Protein AF-A0A7W4IWQ3-F1 (afdb_monomer_lite)

Organism: NCBI:txid1286186

Radius of gyration: 22.47 Å; chains: 1; bounding box: 47×56×60 Å

Secondary structure (DSSP, 8-state):
-PPPPB-SGGG--SSS--GGGB-GGGEEEEEEEEETTEEEEEEEETTS-EEESS--B-HHHHHHHHHHHHHHH-PPEESS---SSSHHHHHHHHHHHS-GGGEEEETTEEEE-HHHHHHHHHHHHHHTT--HHHHHHHHHHHHHHHHHHHHHTTSS-HHHHHHHHHHHHHHHHHHHHHHTTT------TTT--HHHHHHHHHHHHHHTT--HHHHHHHHHHHHHHHHHHHHHTT--HHHHHHHHHHHHHHHHHHHHHHTT----

Sequence (264 aa):
MSKRTYRTGTAIPDVIADPATLAPDAVRCLWVRPIEGRYLPTVIFNDGTDCPLACAMDALQARQFCQRISAIHDWPVMDHRPKDIGPEVAAEKIWATMPPEYKAQIDGETLINMEGAGYMMADMCREYRLPLGIAIHRCTERIGTFIHDMVSQGAMSEQDGKENARLAAKGAFSRLDEIYAGEEHGPDLATVAPHRLGVMLADYHQSKHSSDDQFQHGLTATLTIAMTVWTGKGESEPVAKARADVTMDAAIRHWFRLTGRAVG

Foldseek 3Di:
DPLQADLAQVVDPDQADDLVRHDLQQWAAWEFPDDPQWTFTKTAGPLRHIHTNDDTHHPVVSQVVRVVSCVVRVGYYDHDRPCPDDLVVLLVVCVVVPDCVQWDQDPNDTDGALLRLLLSLQSSLVSLLEQQLLSLLRSLVVLVVVLVVCCVVVVDPPVRSVVSSVSSPNSNVVNSCVVQPPHDNFDNLLPDQLLRLLLSLLVSCVVVVHDPVSSVSSLVSSLVSSLVNCVVVVDDNVVSVVSSVSNNVSNVVNNCVSVVHDDD

Structure (mmCIF, N/CA/C/O backbone):
data_AF-A0A7W4IWQ3-F1
#
_entry.id   AF-A0A7W4IWQ3-F1
#
loop_
_atom_site.group_PDB
_atom_site.id
_atom_site.type_symbol
_atom_site.label_atom_id
_atom_site.label_alt_id
_atom_site.label_comp_id
_atom_site.label_asym_id
_atom_site.label_entity_id
_atom_site.label_seq_id
_atom_site.pdbx_PDB_ins_code
_atom_site.Cartn_x
_atom_site.Cartn_y
_atom_site.Cartn_z
_atom_site.occupancy
_atom_site.B_iso_or_equiv
_atom_site.auth_seq_id
_atom_site.auth_comp_id
_atom_site.auth_asym_id
_atom_site.auth_atom_id
_atom_site.pdbx_PDB_model_num
ATOM 1 N N . MET A 1 1 ? 18.533 24.785 -33.206 1.00 39.72 1 MET A N 1
ATOM 2 C CA . MET A 1 1 ? 18.845 23.735 -32.211 1.00 39.72 1 MET A CA 1
ATOM 3 C C . MET A 1 1 ? 17.613 23.569 -31.340 1.00 39.72 1 MET A C 1
ATOM 5 O O . MET A 1 1 ? 17.180 24.562 -30.772 1.00 39.72 1 MET A O 1
ATOM 9 N N . SER A 1 2 ? 16.988 22.388 -31.316 1.00 45.50 2 SER A N 1
ATOM 10 C CA . SER A 1 2 ? 15.827 22.140 -30.448 1.00 45.50 2 SER A CA 1
ATOM 11 C C . SER A 1 2 ? 16.258 22.343 -28.999 1.00 45.50 2 SER A C 1
ATOM 13 O O . SER A 1 2 ? 17.184 21.667 -28.551 1.00 45.50 2 SER A O 1
ATOM 15 N N . LYS A 1 3 ? 15.647 23.297 -28.287 1.00 58.88 3 LYS A N 1
ATOM 16 C CA . LYS A 1 3 ? 15.899 23.503 -26.856 1.00 58.88 3 LYS A CA 1
ATOM 17 C C . LYS A 1 3 ? 15.568 22.180 -26.160 1.00 58.88 3 LYS A C 1
ATOM 19 O O . LYS A 1 3 ? 14.449 21.691 -26.289 1.00 58.88 3 LYS A O 1
ATOM 24 N N . ARG A 1 4 ? 16.557 21.540 -25.534 1.00 63.19 4 ARG A N 1
ATOM 25 C CA . ARG A 1 4 ? 16.354 20.271 -24.827 1.00 63.19 4 ARG A CA 1
ATOM 26 C C . ARG A 1 4 ? 15.433 20.560 -23.642 1.00 63.19 4 ARG A C 1
ATOM 28 O O . ARG A 1 4 ? 15.779 21.400 -22.818 1.00 63.19 4 ARG A O 1
ATOM 35 N N . THR A 1 5 ? 14.263 19.930 -23.610 1.00 85.12 5 THR A N 1
ATOM 36 C CA . THR A 1 5 ? 13.291 20.086 -22.527 1.00 85.12 5 THR A CA 1
ATOM 37 C C . THR A 1 5 ? 13.381 18.903 -21.571 1.00 85.12 5 THR A C 1
ATOM 39 O O . THR A 1 5 ? 13.230 17.748 -21.974 1.00 85.12 5 THR A O 1
ATOM 42 N N . TYR A 1 6 ? 13.665 19.177 -20.302 1.00 89.88 6 TYR A N 1
ATOM 43 C CA . TYR A 1 6 ? 13.761 18.162 -19.258 1.00 89.88 6 TYR A CA 1
ATOM 44 C C . TYR A 1 6 ? 12.373 17.800 -18.737 1.00 89.88 6 TYR A C 1
ATOM 46 O O . TYR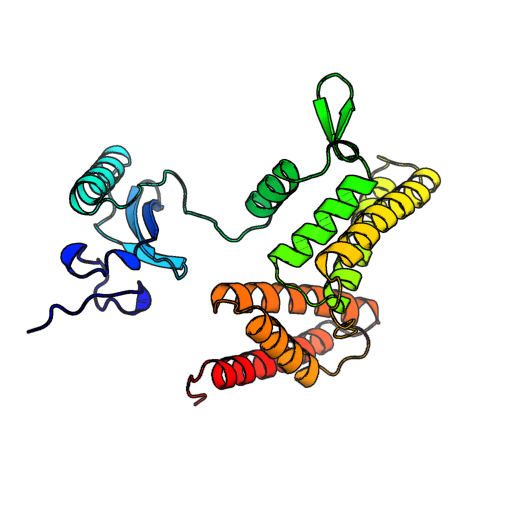 A 1 6 ? 11.532 18.671 -18.513 1.00 89.88 6 TYR A O 1
ATOM 54 N N . ARG A 1 7 ? 12.136 16.497 -18.568 1.00 89.50 7 ARG A N 1
ATOM 55 C CA . ARG A 1 7 ? 10.854 15.944 -18.103 1.00 89.50 7 ARG A CA 1
ATOM 56 C C . ARG A 1 7 ? 10.924 15.354 -16.691 1.00 89.50 7 ARG A C 1
ATOM 58 O O . ARG A 1 7 ? 9.885 15.035 -16.135 1.00 89.50 7 ARG A O 1
ATOM 65 N N . THR A 1 8 ? 12.127 15.207 -16.140 1.00 83.38 8 THR A N 1
ATOM 66 C CA . THR A 1 8 ? 12.393 14.654 -14.806 1.00 83.38 8 THR A CA 1
ATOM 67 C C . THR A 1 8 ? 13.497 15.479 -14.148 1.00 83.38 8 THR A C 1
ATOM 69 O O . THR A 1 8 ? 14.372 16.007 -14.842 1.00 83.38 8 THR A O 1
ATOM 72 N N . GLY A 1 9 ? 13.494 15.567 -12.820 1.00 80.44 9 GLY A N 1
ATOM 73 C CA . GLY A 1 9 ? 14.531 16.249 -12.045 1.00 80.44 9 GLY A CA 1
ATOM 74 C C . GLY A 1 9 ? 15.893 15.563 -12.155 1.00 80.44 9 GLY A C 1
ATOM 75 O O . GLY A 1 9 ? 16.919 16.229 -12.195 1.00 80.44 9 GLY A O 1
ATOM 76 N N . THR A 1 10 ? 15.914 14.236 -12.303 1.00 81.75 10 THR A N 1
ATOM 77 C CA . THR A 1 10 ? 17.147 13.435 -12.438 1.00 81.75 10 THR A CA 1
ATOM 78 C C . THR A 1 10 ? 17.868 13.621 -13.773 1.00 81.75 10 THR A C 1
ATOM 80 O O . THR A 1 10 ? 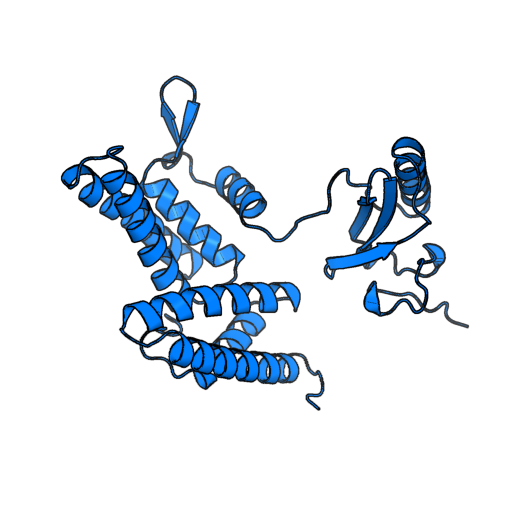19.051 13.305 -13.878 1.00 81.75 10 THR A O 1
ATOM 83 N N . ALA A 1 11 ? 17.175 14.120 -1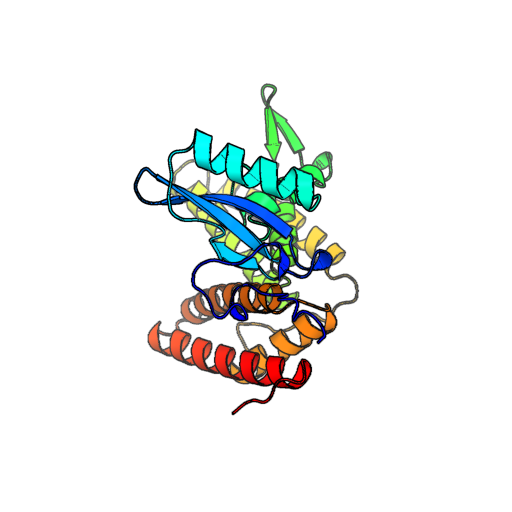4.801 1.00 84.62 11 ALA A N 1
ATOM 84 C CA . ALA A 1 11 ? 17.758 14.390 -16.113 1.00 84.62 11 ALA A CA 1
ATOM 85 C C . ALA A 1 11 ? 18.431 15.769 -16.204 1.00 84.62 11 ALA A C 1
ATOM 87 O O . ALA A 1 11 ? 19.069 16.066 -17.219 1.00 84.62 11 ALA A O 1
ATOM 88 N N . ILE A 1 12 ? 18.266 16.612 -15.181 1.00 85.06 12 ILE A N 1
ATOM 89 C CA . ILE A 1 12 ? 18.818 17.964 -15.136 1.00 85.06 12 ILE A CA 1
ATOM 90 C C . ILE A 1 12 ? 20.288 17.864 -14.711 1.00 85.06 12 ILE A C 1
ATOM 92 O O . ILE A 1 12 ? 20.577 17.308 -13.653 1.00 85.06 12 ILE A O 1
ATOM 96 N N . PRO A 1 13 ? 21.233 18.361 -15.526 1.00 76.50 13 PRO A N 1
ATOM 97 C CA . PRO A 1 13 ? 22.660 18.238 -15.230 1.00 76.50 13 PRO A CA 1
ATOM 98 C C . PRO A 1 13 ? 23.129 19.189 -14.119 1.00 76.50 13 PRO A C 1
ATOM 100 O O . PRO A 1 13 ? 24.137 18.919 -13.470 1.00 76.50 13 PRO A O 1
ATOM 103 N N . ASP A 1 14 ? 22.410 20.292 -13.911 1.00 77.69 14 ASP A N 1
ATOM 104 C CA . ASP A 1 14 ? 22.747 21.332 -12.945 1.00 77.69 14 ASP A CA 1
ATOM 105 C C . ASP A 1 14 ? 22.019 21.136 -11.608 1.00 77.69 14 ASP A C 1
ATOM 107 O O . ASP A 1 14 ? 20.925 20.581 -11.536 1.00 77.69 14 ASP A O 1
ATOM 111 N N . VAL A 1 15 ? 22.614 21.659 -10.533 1.00 78.44 15 VAL A N 1
ATOM 112 C CA . VAL A 1 15 ? 22.034 21.624 -9.174 1.00 78.44 15 VAL A CA 1
ATOM 113 C C . VAL A 1 15 ? 20.786 22.511 -9.056 1.00 78.44 15 VAL A C 1
ATOM 115 O O . VAL A 1 15 ? 19.945 22.288 -8.186 1.00 78.44 15 VAL A O 1
ATOM 118 N N . ILE A 1 16 ? 20.678 23.528 -9.915 1.00 87.56 16 ILE A N 1
ATOM 119 C CA . ILE A 1 16 ? 19.537 24.438 -10.000 1.00 87.56 16 ILE A CA 1
ATOM 120 C C . ILE A 1 16 ? 18.980 24.363 -11.418 1.00 87.56 16 ILE A C 1
ATOM 122 O O . ILE A 1 16 ? 19.698 24.612 -12.384 1.00 87.56 16 ILE A O 1
ATOM 126 N N . ALA A 1 17 ? 17.697 24.048 -11.534 1.00 88.62 17 ALA A N 1
ATOM 127 C CA . ALA A 1 17 ? 17.007 23.977 -12.808 1.00 88.62 17 ALA A CA 1
ATOM 128 C C . ALA A 1 17 ? 16.647 25.369 -13.347 1.00 88.62 17 ALA A C 1
ATOM 130 O O . ALA A 1 17 ? 16.153 26.226 -12.613 1.00 88.62 17 ALA A O 1
ATOM 131 N N . ASP A 1 18 ? 16.814 25.560 -14.659 1.00 90.75 18 ASP A N 1
ATOM 132 C CA . ASP A 1 18 ? 16.239 26.690 -15.394 1.00 90.75 18 ASP A CA 1
ATOM 133 C C . ASP A 1 18 ? 14.794 26.348 -15.814 1.00 90.75 18 ASP A C 1
ATOM 135 O O . ASP A 1 18 ? 14.613 25.452 -16.652 1.00 90.75 18 ASP A O 1
ATOM 139 N N . PRO A 1 19 ? 13.764 27.064 -15.311 1.00 90.44 19 PRO A N 1
ATOM 140 C CA . PRO A 1 19 ? 12.367 26.878 -15.711 1.00 90.44 19 PRO A CA 1
ATOM 141 C C . PRO A 1 19 ? 12.144 26.858 -17.229 1.00 90.44 19 PRO A C 1
ATOM 143 O O . PRO A 1 19 ? 11.319 26.093 -17.728 1.00 90.44 19 PRO A O 1
ATOM 146 N N . ALA A 1 20 ? 12.911 27.642 -17.996 1.00 90.69 20 ALA A N 1
ATOM 147 C CA . ALA A 1 20 ? 12.771 27.745 -19.449 1.00 90.69 20 ALA A CA 1
ATOM 148 C C . ALA A 1 20 ? 13.328 26.532 -20.220 1.00 90.69 20 ALA A C 1
ATOM 150 O O . ALA A 1 20 ? 13.278 26.515 -21.459 1.00 90.69 20 ALA A O 1
ATOM 151 N N . THR A 1 21 ? 13.898 25.559 -19.506 1.00 91.38 21 THR A N 1
ATOM 152 C CA . THR A 1 21 ? 14.386 24.277 -20.033 1.00 91.38 21 THR A CA 1
ATOM 153 C C . THR A 1 21 ? 13.520 23.099 -19.591 1.00 91.38 21 THR A C 1
ATOM 155 O O . THR A 1 21 ? 13.824 21.964 -19.944 1.00 91.38 21 THR A O 1
ATOM 158 N N . LEU A 1 22 ? 12.433 23.331 -18.852 1.00 92.88 22 LEU A N 1
ATOM 159 C CA . LEU A 1 22 ? 11.529 22.275 -18.395 1.00 92.88 22 LEU A CA 1
ATOM 160 C C . LEU A 1 22 ? 10.389 22.071 -19.395 1.00 92.88 22 LEU A C 1
ATOM 162 O O . LEU A 1 22 ? 9.882 23.026 -19.983 1.00 92.88 22 LEU A O 1
ATOM 166 N N . ALA A 1 23 ? 9.980 20.820 -19.598 1.00 91.12 23 ALA A N 1
ATOM 167 C CA . ALA A 1 23 ? 8.784 20.512 -20.371 1.00 91.12 23 ALA A CA 1
ATOM 168 C C . ALA A 1 23 ? 7.536 20.929 -19.563 1.00 91.12 23 ALA A C 1
ATOM 170 O O . ALA A 1 23 ? 7.346 20.402 -18.464 1.00 91.12 23 ALA A O 1
ATOM 171 N N . PRO A 1 24 ? 6.681 21.844 -20.065 1.00 86.81 24 PRO A N 1
ATOM 172 C CA . PRO A 1 24 ? 5.554 22.368 -19.289 1.00 86.81 24 PRO A CA 1
ATOM 173 C C . PRO A 1 24 ? 4.574 21.297 -18.806 1.00 86.81 24 PRO A C 1
ATOM 175 O O . PRO A 1 24 ? 4.061 21.401 -17.700 1.00 86.81 24 PRO A O 1
ATOM 178 N N . ASP A 1 25 ? 4.361 20.250 -19.605 1.00 85.62 25 ASP A N 1
ATOM 179 C CA . ASP A 1 25 ? 3.481 19.115 -19.306 1.00 85.62 25 ASP A CA 1
ATOM 180 C C . ASP A 1 25 ? 4.092 18.101 -18.324 1.00 85.62 25 ASP A C 1
ATOM 182 O O . ASP A 1 25 ? 3.409 17.187 -17.866 1.00 85.62 25 ASP A O 1
ATOM 186 N N . ALA A 1 26 ? 5.382 18.228 -18.013 1.00 86.12 26 ALA A N 1
ATOM 187 C CA . ALA A 1 26 ? 6.072 17.364 -17.062 1.00 86.12 26 ALA A CA 1
ATOM 188 C C . ALA A 1 26 ? 6.130 17.960 -15.650 1.00 86.12 26 ALA A C 1
ATOM 190 O O . ALA A 1 26 ? 6.430 17.236 -14.699 1.00 86.12 26 ALA A O 1
ATOM 191 N N . VAL A 1 27 ? 5.855 19.259 -15.505 1.00 90.56 27 VAL A N 1
ATOM 192 C CA . VAL A 1 27 ? 5.848 19.940 -14.211 1.00 90.56 27 VAL A CA 1
ATOM 193 C C . VAL A 1 27 ? 4.509 19.717 -13.526 1.00 90.56 27 VAL A C 1
ATOM 195 O O . VAL A 1 27 ? 3.452 20.023 -14.070 1.00 90.56 27 VAL A O 1
ATOM 198 N N . ARG A 1 28 ? 4.574 19.205 -12.300 1.00 86.31 28 ARG A N 1
ATOM 199 C CA . ARG A 1 28 ? 3.408 18.975 -11.454 1.00 86.31 28 ARG A CA 1
ATOM 200 C C . ARG A 1 28 ? 3.056 20.213 -10.650 1.00 86.31 28 ARG A C 1
ATOM 202 O O . ARG A 1 28 ? 1.903 20.629 -10.621 1.00 86.31 28 ARG A O 1
ATOM 209 N N . CYS A 1 29 ? 4.048 20.781 -9.967 1.00 91.44 29 CYS A N 1
ATOM 210 C CA . CYS A 1 29 ? 3.880 21.995 -9.181 1.00 91.44 29 CYS A CA 1
ATOM 211 C C . CYS A 1 29 ? 5.222 22.648 -8.827 1.00 91.44 29 CYS A C 1
ATOM 213 O O . CYS A 1 29 ? 6.304 22.081 -8.999 1.00 91.44 29 CYS A O 1
ATOM 215 N N . LEU A 1 30 ? 5.117 23.825 -8.223 1.00 94.56 30 LEU A N 1
ATOM 216 C CA . LEU A 1 30 ? 6.171 24.506 -7.490 1.00 94.56 30 LEU A CA 1
ATOM 217 C C . LEU A 1 30 ? 5.939 24.330 -5.990 1.00 94.56 30 LEU A C 1
ATOM 219 O O . LEU A 1 30 ? 4.807 24.417 -5.514 1.00 94.56 30 LEU A O 1
ATOM 223 N N . TRP A 1 31 ? 7.007 24.106 -5.236 1.00 92.00 31 TRP A N 1
ATOM 224 C CA . TRP A 1 31 ? 6.961 23.884 -3.796 1.00 92.00 31 TRP A CA 1
ATOM 225 C C . TRP A 1 31 ? 8.044 24.696 -3.084 1.00 92.00 31 TRP A C 1
ATOM 227 O O . TRP A 1 31 ? 9.196 24.765 -3.513 1.00 92.00 31 TRP A O 1
ATOM 237 N N . VAL A 1 32 ? 7.668 25.321 -1.971 1.00 88.19 32 VAL A N 1
ATOM 238 C CA . VAL A 1 32 ? 8.587 26.029 -1.078 1.00 88.19 32 VAL A CA 1
ATOM 239 C C . VAL A 1 32 ? 9.114 25.031 -0.040 1.00 88.19 32 VAL A C 1
ATOM 241 O O . VAL A 1 32 ? 8.503 24.820 1.007 1.00 88.19 32 VAL A O 1
ATOM 244 N N . ARG A 1 33 ? 10.236 24.370 -0.345 1.00 84.00 33 ARG A N 1
ATOM 245 C CA . ARG A 1 33 ? 10.809 23.301 0.488 1.00 84.00 33 ARG A CA 1
ATOM 246 C C . ARG A 1 33 ? 11.515 23.883 1.721 1.00 84.00 33 ARG A C 1
ATOM 248 O O . ARG A 1 33 ? 12.496 24.602 1.547 1.00 84.00 33 ARG A O 1
ATOM 255 N N . PRO A 1 34 ? 11.103 23.568 2.959 1.00 83.62 34 PRO A N 1
ATOM 256 C CA . PRO A 1 34 ? 11.839 23.996 4.145 1.00 83.62 34 PRO A CA 1
ATOM 257 C C . PRO A 1 34 ? 13.180 23.250 4.254 1.00 83.62 34 PRO A C 1
ATOM 259 O O . PRO A 1 34 ? 13.234 22.031 4.080 1.00 83.62 34 PRO A O 1
ATOM 262 N N . ILE A 1 35 ? 14.256 23.982 4.549 1.00 76.50 35 ILE A N 1
ATOM 263 C CA . ILE A 1 35 ? 15.610 23.467 4.799 1.00 76.50 35 ILE A CA 1
ATOM 264 C C . ILE A 1 35 ? 16.279 24.273 5.920 1.00 76.50 35 ILE A C 1
ATOM 266 O O . ILE A 1 35 ? 16.553 25.453 5.747 1.00 76.50 35 ILE A O 1
ATOM 270 N N . GLU A 1 36 ? 16.532 23.652 7.075 1.00 79.25 36 GLU A N 1
ATOM 271 C CA . GLU A 1 36 ? 17.332 24.227 8.179 1.00 79.25 36 GLU A CA 1
ATOM 272 C C . GLU A 1 36 ? 17.041 25.717 8.485 1.00 79.25 36 GLU A C 1
ATOM 274 O O . GLU A 1 36 ? 17.921 26.574 8.460 1.00 79.25 36 GLU A O 1
ATOM 279 N N . GLY A 1 37 ? 15.769 26.057 8.726 1.00 76.94 37 GLY A N 1
ATOM 280 C CA . GLY A 1 37 ? 15.351 27.434 9.042 1.00 76.94 37 GLY A CA 1
ATOM 281 C C . GLY A 1 37 ? 15.282 28.394 7.844 1.00 76.94 37 GLY A C 1
ATOM 282 O O . GLY A 1 37 ? 14.963 29.570 8.014 1.00 76.94 37 GLY A O 1
ATOM 283 N N . ARG A 1 38 ? 15.539 27.903 6.630 1.00 87.44 38 ARG A N 1
ATOM 284 C CA . ARG A 1 38 ? 15.382 28.601 5.346 1.00 87.44 38 ARG A CA 1
ATOM 285 C C . ARG A 1 38 ? 14.437 27.823 4.428 1.00 87.44 38 ARG A C 1
ATOM 287 O O . ARG A 1 38 ? 13.918 26.768 4.789 1.00 87.44 38 ARG A O 1
ATOM 294 N N . TYR A 1 39 ? 14.205 28.353 3.234 1.00 86.81 39 TYR A N 1
ATOM 295 C CA . TYR A 1 39 ? 13.269 27.796 2.266 1.00 86.81 39 TYR A CA 1
ATOM 296 C C . TYR A 1 39 ? 13.874 27.776 0.864 1.00 86.81 39 TYR A C 1
ATOM 298 O O . TYR A 1 39 ? 14.481 28.750 0.422 1.00 86.81 39 TYR A O 1
ATOM 306 N N . LEU A 1 40 ? 13.703 26.659 0.166 1.00 89.38 40 LEU A N 1
ATOM 307 C CA . LEU A 1 40 ? 14.252 26.380 -1.153 1.00 89.38 40 LEU A CA 1
ATOM 308 C C . LEU A 1 40 ? 13.114 26.286 -2.180 1.00 89.38 40 LEU A C 1
ATOM 310 O O . LEU A 1 40 ? 12.338 25.325 -2.146 1.00 89.38 40 LEU A O 1
ATOM 314 N N . PRO A 1 41 ? 12.985 27.252 -3.104 1.00 94.00 41 PRO A N 1
ATOM 315 C CA . PRO A 1 41 ? 12.072 27.128 -4.235 1.00 94.00 41 PRO A CA 1
ATOM 316 C C . PRO A 1 41 ? 12.425 25.889 -5.055 1.00 94.00 41 PRO A C 1
ATOM 318 O O . PRO A 1 41 ? 13.561 25.743 -5.498 1.00 94.00 41 PRO A O 1
ATOM 321 N N . THR A 1 42 ? 11.467 24.989 -5.227 1.00 93.12 42 THR A N 1
ATOM 322 C CA . THR A 1 42 ? 11.683 23.664 -5.815 1.00 93.12 42 THR A CA 1
ATOM 323 C C . THR A 1 42 ? 10.585 23.385 -6.836 1.00 93.12 42 THR A C 1
ATOM 325 O O . THR A 1 42 ? 9.417 23.670 -6.576 1.00 93.12 42 THR A O 1
ATOM 328 N N . VAL A 1 43 ? 10.940 22.830 -7.993 1.00 93.88 43 VAL A N 1
ATOM 329 C CA . VAL A 1 43 ? 9.969 22.258 -8.934 1.00 93.88 43 VAL A CA 1
ATOM 330 C C . VAL A 1 43 ? 9.793 20.776 -8.632 1.00 93.88 43 VAL A C 1
ATOM 332 O O . VAL A 1 43 ? 10.764 20.087 -8.323 1.00 93.88 43 VAL A O 1
ATOM 335 N N . ILE A 1 44 ? 8.558 20.292 -8.718 1.00 90.69 44 ILE A N 1
ATOM 336 C CA . ILE A 1 44 ? 8.229 18.871 -8.621 1.00 90.69 44 ILE A CA 1
ATOM 337 C C . ILE A 1 44 ? 7.664 18.431 -9.963 1.00 90.69 44 ILE A C 1
ATOM 339 O O . ILE A 1 44 ? 6.766 19.077 -10.513 1.00 90.69 44 ILE A O 1
ATOM 343 N N . PHE A 1 45 ? 8.198 17.335 -10.485 1.00 88.56 45 PHE A N 1
ATOM 344 C CA . PHE A 1 45 ? 7.771 16.729 -11.737 1.00 88.56 45 PHE A CA 1
ATOM 345 C C . PHE A 1 45 ? 6.642 15.717 -11.500 1.00 88.56 45 PHE A C 1
ATOM 347 O O . PHE A 1 45 ? 6.397 15.262 -10.379 1.00 88.56 45 PHE A O 1
ATOM 354 N N . ASN A 1 46 ? 5.931 15.360 -12.569 1.00 78.94 46 ASN A N 1
ATOM 355 C CA . ASN A 1 46 ? 4.848 14.371 -12.524 1.00 78.94 46 ASN A CA 1
ATOM 356 C C . ASN A 1 46 ? 5.323 12.964 -12.124 1.00 78.94 46 ASN A C 1
ATOM 358 O O . ASN A 1 46 ? 4.520 12.178 -11.635 1.00 78.94 46 ASN A O 1
ATOM 362 N N . ASP A 1 47 ? 6.614 12.667 -12.283 1.00 68.56 47 ASP A N 1
ATOM 363 C CA . ASP A 1 47 ? 7.266 11.426 -11.844 1.00 68.56 47 ASP A CA 1
ATOM 364 C C . ASP A 1 47 ? 7.773 11.480 -10.386 1.00 68.56 47 ASP A C 1
ATOM 366 O O . ASP A 1 47 ? 8.604 10.675 -9.982 1.00 68.56 47 ASP A O 1
ATOM 370 N N . GLY A 1 48 ? 7.371 12.497 -9.616 1.00 69.06 48 GLY A N 1
ATOM 371 C CA . GLY A 1 48 ? 7.724 12.636 -8.202 1.00 69.06 48 GLY A CA 1
ATOM 372 C C . GLY A 1 48 ? 9.147 13.131 -7.925 1.00 69.06 48 GLY A C 1
ATOM 373 O O . GLY A 1 48 ? 9.438 13.509 -6.780 1.00 69.06 48 GLY A O 1
ATOM 374 N N . THR A 1 49 ? 10.016 13.195 -8.939 1.00 83.06 49 THR A N 1
ATOM 375 C CA . THR A 1 49 ? 11.348 13.795 -8.804 1.00 83.06 49 THR A CA 1
ATOM 376 C C . THR A 1 49 ? 11.237 15.302 -8.580 1.00 83.06 49 THR A C 1
ATOM 378 O O . THR A 1 49 ? 10.255 15.947 -8.962 1.00 83.06 49 THR A O 1
ATOM 381 N N . ASP A 1 50 ? 12.238 15.880 -7.921 1.00 88.31 50 ASP A N 1
ATOM 382 C CA . ASP A 1 50 ? 12.283 17.309 -7.637 1.00 88.31 50 ASP A CA 1
ATOM 383 C C . ASP A 1 50 ? 13.648 17.914 -7.978 1.00 88.31 50 ASP A C 1
ATOM 385 O O . ASP A 1 50 ? 14.649 17.208 -8.114 1.00 88.31 50 ASP A O 1
ATOM 389 N N . CYS A 1 51 ? 13.671 19.228 -8.202 1.00 89.44 51 CYS A N 1
ATOM 390 C CA . CYS A 1 51 ? 14.905 19.973 -8.428 1.00 89.44 51 CYS A CA 1
ATOM 391 C C . CYS A 1 51 ? 14.768 21.415 -7.903 1.00 89.44 51 CYS A C 1
ATOM 393 O O . CYS A 1 51 ? 13.722 22.044 -8.109 1.00 89.44 51 CYS A O 1
ATOM 395 N N . PRO A 1 52 ? 15.781 21.970 -7.216 1.00 94.25 52 PRO A N 1
ATOM 396 C CA . PRO A 1 52 ? 15.785 23.376 -6.820 1.00 94.25 52 PRO A CA 1
ATOM 397 C C . PRO A 1 52 ? 15.709 24.322 -8.028 1.00 94.25 52 PRO A C 1
ATOM 399 O O . PRO A 1 52 ? 16.327 24.078 -9.058 1.00 94.25 52 PRO A O 1
ATOM 402 N N . LEU A 1 53 ? 14.995 25.439 -7.886 1.00 92.31 53 LEU A N 1
ATOM 403 C CA . LEU A 1 53 ? 14.915 26.523 -8.881 1.00 92.31 53 LEU A CA 1
ATOM 404 C C . LEU A 1 53 ? 15.740 27.757 -8.495 1.00 92.31 53 LEU A C 1
ATOM 406 O O . LEU A 1 53 ? 15.977 28.641 -9.315 1.00 92.31 53 LEU A O 1
ATOM 410 N N . ALA A 1 54 ? 16.148 27.844 -7.231 1.00 90.69 54 ALA A N 1
ATOM 411 C CA . ALA A 1 54 ? 16.973 28.918 -6.701 1.00 90.69 54 ALA A CA 1
ATOM 412 C C . ALA A 1 54 ? 17.689 28.452 -5.429 1.00 90.69 54 ALA A C 1
ATOM 414 O O . ALA A 1 54 ? 17.384 27.394 -4.884 1.00 90.69 54 ALA A O 1
ATOM 415 N N . CYS A 1 55 ? 18.617 29.267 -4.930 1.00 88.31 55 CYS A N 1
ATOM 416 C CA . CYS A 1 55 ? 19.249 29.053 -3.631 1.00 88.31 55 CYS A CA 1
ATOM 417 C C . CYS A 1 55 ? 18.258 29.232 -2.466 1.00 88.31 55 CYS A C 1
ATOM 419 O O . CYS A 1 55 ? 17.220 29.879 -2.599 1.00 88.31 55 CYS A O 1
ATOM 421 N N . ALA A 1 56 ? 18.625 28.706 -1.295 1.00 87.88 56 ALA A N 1
ATOM 422 C CA . ALA A 1 56 ? 17.872 28.881 -0.056 1.00 87.88 56 ALA A CA 1
ATOM 423 C C . ALA A 1 56 ? 17.673 30.370 0.283 1.00 87.88 56 ALA A C 1
ATOM 425 O O . ALA A 1 56 ? 18.625 31.153 0.235 1.00 87.88 56 ALA A O 1
ATOM 426 N N . MET A 1 57 ? 16.466 30.751 0.692 1.00 90.94 57 MET A N 1
ATOM 427 C CA . MET A 1 57 ? 16.081 32.121 1.049 1.00 90.94 57 MET A CA 1
ATOM 428 C C . MET A 1 57 ? 15.076 32.131 2.210 1.00 90.94 57 MET A C 1
ATOM 430 O O . MET A 1 57 ? 14.786 31.079 2.784 1.00 90.94 57 MET A O 1
ATOM 434 N N . ASP A 1 58 ? 14.607 33.305 2.635 1.00 92.38 58 ASP A N 1
ATOM 435 C CA . ASP A 1 58 ? 13.545 33.376 3.645 1.00 92.38 58 ASP A CA 1
ATOM 436 C C . ASP A 1 58 ? 12.178 32.956 3.074 1.00 92.38 58 ASP A C 1
ATOM 438 O O . ASP A 1 58 ? 11.990 32.838 1.860 1.00 92.38 58 ASP A O 1
ATOM 442 N N . ALA A 1 59 ? 11.218 32.703 3.967 1.00 84.44 59 ALA A N 1
ATOM 443 C CA . ALA A 1 59 ? 9.909 32.157 3.611 1.00 84.44 59 ALA A CA 1
ATOM 444 C C . ALA A 1 59 ? 9.147 33.033 2.606 1.00 84.44 59 ALA A C 1
ATOM 446 O O . ALA A 1 59 ? 8.557 32.524 1.649 1.00 84.44 59 ALA A O 1
ATOM 447 N N . LEU A 1 60 ? 9.159 34.353 2.822 1.00 88.94 60 LEU A N 1
ATOM 448 C CA . LEU A 1 60 ? 8.413 35.298 1.999 1.00 88.94 60 LEU A CA 1
ATOM 449 C C . LEU A 1 60 ? 9.042 35.395 0.609 1.00 88.94 60 LEU A C 1
ATOM 451 O O . LEU A 1 60 ? 8.330 35.309 -0.394 1.00 88.94 60 LEU A O 1
ATOM 455 N N . GLN A 1 61 ? 10.369 35.496 0.544 1.00 88.19 61 GLN A N 1
ATOM 456 C CA . GLN A 1 61 ? 11.112 35.533 -0.714 1.00 88.19 61 GLN A CA 1
ATOM 457 C C . GLN A 1 61 ? 10.933 34.247 -1.525 1.00 88.19 61 GLN A C 1
ATOM 459 O O . GLN A 1 61 ? 10.694 34.317 -2.734 1.00 88.19 61 GLN A O 1
ATOM 464 N N . ALA A 1 62 ? 10.974 33.077 -0.879 1.00 85.19 62 ALA A N 1
ATOM 465 C CA . ALA A 1 62 ? 10.794 31.797 -1.562 1.00 85.19 62 ALA A CA 1
ATOM 466 C C . ALA A 1 62 ? 9.385 31.668 -2.156 1.00 85.19 62 ALA A C 1
ATOM 468 O O . ALA A 1 62 ? 9.228 31.248 -3.305 1.00 85.19 62 ALA A O 1
ATOM 469 N N . ARG A 1 63 ? 8.358 32.101 -1.411 1.00 86.62 63 ARG A N 1
ATOM 470 C CA . ARG A 1 63 ? 6.969 32.116 -1.889 1.00 86.62 63 ARG A CA 1
ATOM 471 C C . ARG A 1 63 ? 6.785 33.072 -3.066 1.00 86.62 63 ARG A C 1
ATOM 473 O O . ARG A 1 63 ? 6.218 32.677 -4.082 1.00 86.62 63 ARG A O 1
ATOM 480 N N . GLN A 1 64 ? 7.313 34.293 -2.967 1.00 89.62 64 GLN A N 1
ATOM 481 C CA . GLN A 1 64 ? 7.282 35.276 -4.057 1.00 89.62 64 GLN A CA 1
ATOM 482 C C . GLN A 1 64 ? 8.037 34.782 -5.298 1.00 89.62 64 GLN A C 1
ATOM 484 O O . GLN A 1 64 ? 7.639 35.065 -6.428 1.00 89.62 64 GLN A O 1
ATOM 489 N N . PHE A 1 65 ? 9.126 34.031 -5.122 1.00 91.00 65 PHE A N 1
ATOM 490 C CA . PHE A 1 65 ? 9.832 33.394 -6.229 1.00 91.00 65 PHE A CA 1
ATOM 491 C C . PHE A 1 65 ? 8.940 32.377 -6.949 1.00 91.00 65 PHE A C 1
ATOM 493 O O . PHE A 1 65 ? 8.716 32.529 -8.149 1.00 91.00 65 PHE A O 1
ATOM 500 N N . CYS A 1 66 ? 8.368 31.407 -6.230 1.00 90.56 66 CYS A N 1
ATOM 501 C CA . CYS A 1 66 ? 7.473 30.411 -6.826 1.00 90.56 66 CYS A CA 1
ATOM 502 C C . CYS A 1 66 ? 6.250 31.054 -7.502 1.00 90.56 66 CYS A C 1
ATOM 504 O O . CYS A 1 66 ? 5.893 30.660 -8.606 1.00 90.56 66 CYS A O 1
ATOM 506 N N . GLN A 1 67 ? 5.647 32.084 -6.898 1.00 91.44 67 GLN A N 1
ATOM 507 C CA . GLN A 1 67 ? 4.513 32.807 -7.491 1.00 91.44 67 GLN A CA 1
ATOM 508 C C . GLN A 1 67 ? 4.870 33.503 -8.811 1.00 91.44 67 GLN A C 1
ATOM 510 O O . GLN A 1 67 ? 4.065 33.502 -9.737 1.00 91.44 67 GLN A O 1
ATOM 515 N N . ARG A 1 68 ? 6.082 34.059 -8.935 1.00 93.31 68 ARG A N 1
ATOM 516 C CA . ARG A 1 68 ? 6.541 34.660 -10.199 1.00 93.31 68 ARG A CA 1
ATOM 517 C C . ARG A 1 68 ? 6.713 33.616 -11.297 1.00 93.31 68 ARG A C 1
ATOM 519 O O . ARG A 1 68 ? 6.283 33.859 -12.417 1.00 93.31 68 ARG A O 1
ATOM 526 N N . ILE A 1 69 ? 7.303 32.461 -10.983 1.00 92.50 69 ILE A N 1
ATOM 527 C CA . ILE A 1 69 ? 7.442 31.361 -11.951 1.00 92.50 69 ILE A CA 1
ATOM 528 C C . ILE A 1 69 ? 6.064 30.822 -12.352 1.00 92.50 69 ILE A C 1
ATOM 530 O O . ILE A 1 69 ? 5.802 30.641 -13.538 1.00 92.50 69 ILE A O 1
ATOM 534 N N . SER A 1 70 ? 5.166 30.642 -11.382 1.00 89.56 70 SER A N 1
ATOM 535 C CA . SER A 1 70 ? 3.772 30.249 -11.608 1.00 89.56 70 SER A CA 1
ATOM 536 C C . SER A 1 70 ? 3.058 31.193 -12.574 1.00 89.56 70 SER A C 1
ATOM 538 O O . SER A 1 70 ? 2.477 30.732 -13.545 1.00 89.56 70 SER A O 1
ATOM 540 N N . ALA A 1 71 ? 3.191 32.510 -12.399 1.00 88.81 71 ALA A N 1
ATOM 541 C CA . ALA A 1 71 ? 2.574 33.491 -13.293 1.00 88.81 71 ALA A CA 1
ATOM 542 C C . ALA A 1 71 ? 3.106 33.446 -14.741 1.00 88.81 71 ALA A C 1
ATOM 544 O O . ALA A 1 71 ? 2.404 33.859 -15.659 1.00 88.81 71 ALA A O 1
ATOM 545 N N . ILE A 1 72 ? 4.341 32.977 -14.953 1.00 91.75 72 ILE A N 1
ATOM 546 C CA . ILE A 1 72 ? 4.961 32.878 -16.286 1.00 91.75 72 ILE A CA 1
ATOM 547 C C . ILE A 1 72 ? 4.586 31.562 -16.976 1.00 91.75 72 ILE A C 1
ATOM 549 O O . ILE A 1 72 ? 4.366 31.544 -18.186 1.00 91.75 72 ILE A O 1
ATOM 553 N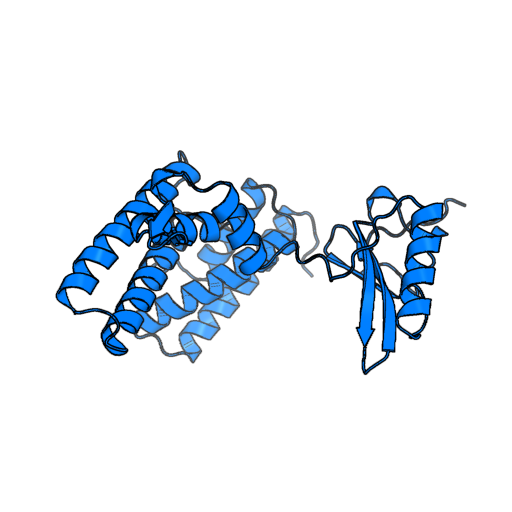 N . HIS A 1 73 ? 4.554 30.465 -16.220 1.00 87.62 73 HIS A N 1
ATOM 554 C CA . HIS A 1 73 ? 4.453 29.108 -16.761 1.00 87.62 73 HIS A CA 1
ATOM 555 C C . HIS A 1 73 ? 3.115 28.409 -16.480 1.00 87.62 73 HIS A C 1
ATOM 557 O O . HIS A 1 73 ? 2.927 27.282 -16.926 1.00 87.62 73 HIS A O 1
ATOM 563 N N . ASP A 1 74 ? 2.210 29.063 -15.750 1.00 87.75 74 ASP A N 1
ATOM 564 C CA . ASP A 1 74 ? 0.913 28.537 -15.300 1.00 87.75 74 ASP A CA 1
ATOM 565 C C . ASP A 1 74 ? 1.022 27.244 -14.467 1.00 87.75 74 ASP A C 1
ATOM 567 O O . ASP A 1 74 ? 0.165 26.364 -14.488 1.00 87.75 74 ASP A O 1
ATOM 571 N N . TRP A 1 75 ? 2.119 27.102 -13.718 1.00 92.06 75 TRP A N 1
ATOM 572 C CA . TRP A 1 75 ? 2.332 25.964 -12.822 1.00 92.06 75 TRP A CA 1
ATOM 573 C C . TRP A 1 75 ? 1.789 26.260 -11.422 1.00 92.06 75 TRP A C 1
ATOM 575 O O . TRP A 1 75 ? 2.065 27.337 -10.885 1.00 92.06 75 TRP A O 1
ATOM 585 N N . PRO A 1 76 ? 1.077 25.325 -10.772 1.00 88.69 76 PRO A N 1
ATOM 586 C CA . PRO A 1 76 ? 0.500 25.569 -9.455 1.00 88.69 76 PRO A CA 1
ATOM 587 C C . PRO A 1 76 ? 1.591 25.698 -8.383 1.00 88.69 76 PRO A C 1
ATOM 589 O O . PRO A 1 76 ? 2.578 24.963 -8.398 1.00 88.69 76 PRO A O 1
ATOM 592 N N . VAL A 1 77 ? 1.405 26.605 -7.420 1.00 88.00 77 VAL A N 1
ATOM 593 C CA . VAL A 1 77 ? 2.259 26.714 -6.223 1.00 88.00 77 VAL A CA 1
ATOM 594 C C . VAL A 1 77 ? 1.568 26.019 -5.059 1.00 88.00 77 VAL A C 1
ATOM 596 O O . VAL A 1 77 ? 0.429 26.352 -4.741 1.00 88.00 77 VAL A O 1
ATOM 599 N N . MET A 1 78 ? 2.257 25.088 -4.401 1.00 78.88 78 MET A N 1
ATOM 600 C CA . MET A 1 78 ? 1.730 24.367 -3.242 1.00 78.88 78 MET A CA 1
ATOM 601 C C . MET A 1 78 ? 2.476 24.736 -1.956 1.00 78.88 78 MET A C 1
ATOM 603 O O . MET A 1 78 ? 3.704 24.855 -1.935 1.00 78.88 78 MET A O 1
ATOM 607 N N . ASP A 1 79 ? 1.713 24.882 -0.870 1.00 64.75 79 ASP A N 1
ATOM 608 C CA . ASP A 1 79 ? 2.220 25.223 0.469 1.00 64.75 79 ASP A CA 1
ATOM 609 C C . ASP A 1 79 ? 2.884 24.033 1.184 1.00 64.75 79 ASP A C 1
ATOM 611 O O . ASP A 1 79 ? 3.669 24.198 2.120 1.00 64.75 79 ASP A O 1
ATOM 615 N N . HIS A 1 80 ? 2.625 22.818 0.706 1.00 66.31 80 HIS A N 1
ATOM 616 C CA . HIS A 1 80 ? 3.174 21.567 1.222 1.00 66.31 80 HIS A CA 1
ATOM 617 C C . HIS A 1 80 ? 3.680 20.726 0.051 1.00 66.31 80 HIS A C 1
ATOM 619 O O . HIS A 1 80 ? 3.200 20.914 -1.066 1.00 66.31 80 HIS A O 1
ATOM 625 N N . ARG A 1 81 ? 4.622 19.793 0.278 1.00 68.94 81 ARG A N 1
ATOM 626 C CA . ARG A 1 81 ? 5.046 18.870 -0.786 1.00 68.94 81 ARG A CA 1
ATOM 627 C C . ARG A 1 81 ? 3.817 18.070 -1.217 1.00 68.94 81 ARG A C 1
ATOM 629 O O . ARG A 1 81 ? 3.243 17.416 -0.345 1.00 68.94 81 ARG A O 1
ATOM 636 N N . PRO A 1 82 ? 3.425 18.074 -2.498 1.00 63.56 82 PRO A N 1
ATOM 637 C CA . PRO A 1 82 ? 2.405 17.172 -3.002 1.00 63.56 82 PRO A CA 1
ATOM 638 C C . PRO A 1 82 ? 2.742 15.702 -2.698 1.00 63.56 82 PRO A C 1
ATOM 640 O O . PRO A 1 82 ? 3.491 15.037 -3.419 1.00 63.56 82 PRO A O 1
ATOM 643 N N . LYS A 1 83 ? 2.180 15.181 -1.608 1.00 54.66 83 LYS A N 1
ATOM 644 C CA . LYS A 1 83 ? 2.236 13.769 -1.236 1.00 54.66 83 LYS A CA 1
ATOM 645 C C . LYS A 1 83 ? 1.094 13.053 -1.964 1.00 54.66 83 LYS A C 1
ATOM 647 O O . LYS A 1 83 ? 0.098 12.714 -1.344 1.00 54.66 83 LYS A O 1
ATOM 652 N N . ASP A 1 84 ? 1.200 12.833 -3.276 1.00 50.06 84 ASP A N 1
ATOM 653 C CA . ASP A 1 84 ? 0.165 12.029 -3.973 1.00 50.06 84 ASP A CA 1
ATOM 654 C C . ASP A 1 84 ? 0.242 10.540 -3.635 1.00 50.06 84 ASP A C 1
ATOM 656 O O . ASP A 1 84 ? -0.570 9.755 -4.118 1.00 50.06 84 ASP A O 1
ATOM 660 N N . ILE A 1 85 ? 1.190 10.145 -2.784 1.00 46.97 85 ILE A N 1
ATOM 661 C CA . ILE A 1 85 ? 1.320 8.783 -2.300 1.00 46.97 85 ILE A CA 1
ATOM 662 C C . ILE A 1 85 ? 1.627 8.845 -0.804 1.00 46.97 85 ILE A C 1
ATOM 664 O O . ILE A 1 85 ? 2.617 9.441 -0.376 1.00 46.97 85 ILE A O 1
ATOM 668 N N . GLY A 1 86 ? 0.727 8.279 -0.001 1.00 44.50 86 GLY A N 1
ATOM 669 C CA . GLY A 1 86 ? 0.853 8.219 1.450 1.00 44.50 86 GLY A CA 1
ATOM 670 C C . GLY A 1 86 ? -0.456 7.799 2.128 1.00 44.50 86 GLY A C 1
ATOM 671 O O . GLY A 1 86 ? -1.533 8.076 1.599 1.00 44.50 86 GLY A O 1
ATOM 672 N N . PRO A 1 87 ? -0.387 7.134 3.295 1.00 49.69 87 PRO A N 1
ATOM 673 C CA . PRO A 1 87 ? -1.563 6.576 3.958 1.00 49.69 87 PRO A CA 1
ATOM 674 C C . PRO A 1 87 ? -2.590 7.623 4.415 1.00 49.69 87 PRO A C 1
ATOM 676 O O . PRO A 1 87 ? -3.777 7.327 4.421 1.00 49.69 87 PRO A O 1
ATOM 679 N N . GLU A 1 88 ? -2.160 8.843 4.744 1.00 51.16 88 GLU A N 1
ATOM 680 C CA . GLU A 1 88 ? -3.035 9.926 5.229 1.00 51.16 88 GLU A CA 1
ATOM 681 C C . GLU A 1 88 ? -3.927 10.500 4.112 1.00 51.16 88 GLU A C 1
ATOM 683 O O . GLU A 1 88 ? -5.139 10.596 4.267 1.00 51.16 88 GLU A O 1
ATOM 688 N N . VAL A 1 89 ? -3.349 10.790 2.940 1.00 57.34 89 VAL A N 1
ATOM 689 C CA . VAL A 1 89 ? -4.090 11.312 1.772 1.00 57.34 89 VAL A CA 1
ATOM 690 C C . VAL A 1 89 ? -5.010 10.243 1.177 1.00 57.34 89 VAL A C 1
ATOM 692 O O . VAL A 1 89 ? -6.114 10.540 0.719 1.00 57.34 89 VAL A O 1
ATOM 695 N N . ALA A 1 90 ? -4.569 8.984 1.193 1.00 65.50 90 ALA A N 1
ATOM 696 C CA . ALA A 1 90 ? -5.411 7.853 0.829 1.00 65.50 90 ALA A CA 1
ATOM 697 C C . ALA A 1 90 ? -6.614 7.734 1.782 1.00 65.50 90 ALA A C 1
ATOM 699 O O . ALA A 1 90 ? -7.744 7.628 1.313 1.00 65.50 90 ALA A O 1
ATOM 700 N N . ALA A 1 91 ? -6.402 7.848 3.097 1.00 66.75 91 ALA A N 1
ATOM 701 C CA . ALA A 1 91 ? -7.481 7.799 4.081 1.00 66.75 91 ALA A CA 1
ATOM 702 C C . ALA A 1 91 ? -8.516 8.924 3.890 1.00 66.75 91 ALA A C 1
ATOM 704 O O . ALA A 1 91 ? -9.712 8.649 3.947 1.00 66.75 91 ALA A O 1
ATOM 705 N N . GLU A 1 92 ? -8.095 10.157 3.588 1.00 68.88 92 GLU A N 1
ATOM 706 C CA . GLU A 1 92 ? -9.017 11.272 3.302 1.00 68.88 92 GLU A CA 1
ATOM 707 C C . GLU A 1 92 ? -9.869 11.030 2.047 1.00 68.88 92 GLU A C 1
ATOM 709 O O . GLU A 1 92 ? -11.083 11.251 2.061 1.00 68.88 92 GLU A O 1
ATOM 714 N N . LYS A 1 93 ? -9.257 10.533 0.962 1.00 74.62 93 LYS A N 1
ATOM 715 C CA . LYS A 1 93 ? -9.985 10.173 -0.268 1.00 74.62 93 LYS A CA 1
ATOM 716 C C . LYS A 1 93 ? -11.001 9.067 -0.004 1.00 74.62 93 LYS A C 1
ATOM 718 O O . LYS A 1 93 ? -12.152 9.183 -0.421 1.00 74.62 93 LYS A O 1
ATOM 723 N N . ILE A 1 94 ? -10.587 8.028 0.718 1.00 80.88 94 ILE A N 1
ATOM 724 C CA . ILE A 1 94 ? -11.446 6.897 1.077 1.00 80.88 94 ILE A CA 1
ATOM 725 C C . ILE A 1 94 ? -12.607 7.377 1.939 1.00 80.88 94 ILE A C 1
ATOM 727 O O . ILE A 1 94 ? -13.756 7.068 1.632 1.00 80.88 94 ILE A O 1
ATOM 731 N N . TRP A 1 95 ? -12.332 8.199 2.955 1.00 78.62 95 TRP A N 1
ATOM 732 C CA . TRP A 1 95 ? -13.349 8.823 3.796 1.00 78.62 95 TRP A CA 1
ATOM 733 C C . TRP A 1 95 ? -14.370 9.616 2.973 1.00 78.62 95 TRP A C 1
ATOM 735 O O . TRP A 1 95 ? -15.578 9.472 3.182 1.00 78.62 95 TRP A O 1
ATOM 745 N N . ALA A 1 96 ? -13.917 10.420 2.007 1.00 80.88 96 ALA A N 1
ATOM 746 C CA . ALA A 1 96 ? -14.805 11.203 1.151 1.00 80.88 96 ALA A CA 1
ATOM 747 C C . ALA A 1 96 ? -15.746 10.314 0.319 1.00 80.88 96 ALA A C 1
ATOM 749 O O . ALA A 1 96 ? -16.924 10.641 0.177 1.00 80.88 96 ALA A O 1
ATOM 750 N N . THR A 1 97 ? -15.258 9.175 -0.179 1.00 81.50 97 THR A N 1
ATOM 751 C CA . THR A 1 97 ? -16.039 8.236 -1.006 1.00 81.50 97 THR A CA 1
ATOM 752 C C . THR A 1 97 ? -16.767 7.147 -0.220 1.00 81.50 97 THR A C 1
ATOM 754 O O . THR A 1 97 ? -17.540 6.392 -0.804 1.00 81.50 97 THR A O 1
ATOM 757 N N . MET A 1 98 ? -16.522 7.043 1.086 1.00 83.69 98 MET A N 1
ATOM 758 C CA . MET A 1 98 ? -17.085 5.994 1.927 1.00 83.69 98 MET A CA 1
ATOM 759 C C . MET A 1 98 ? -18.615 6.133 2.020 1.00 83.69 98 MET A C 1
ATOM 761 O O . MET A 1 98 ? -19.097 7.235 2.339 1.00 83.69 98 MET A O 1
ATOM 765 N N . PRO A 1 99 ? -19.362 5.033 1.790 1.00 88.00 99 PRO A N 1
ATOM 766 C CA . PRO A 1 99 ? -20.812 5.007 1.921 1.00 88.00 99 PRO A CA 1
ATOM 767 C C . PRO A 1 99 ? -21.310 5.541 3.278 1.00 88.00 99 PRO A C 1
ATOM 769 O O . PRO A 1 99 ? -20.672 5.283 4.307 1.00 88.00 99 PRO A O 1
ATOM 772 N N . PRO A 1 100 ? -22.419 6.307 3.317 1.00 87.75 100 PRO A N 1
ATOM 773 C CA . PRO A 1 100 ? -22.925 6.911 4.551 1.00 87.75 100 PRO A CA 1
ATOM 774 C C . PRO A 1 100 ? -23.219 5.913 5.675 1.00 87.75 100 PRO A C 1
ATOM 776 O O . PRO A 1 100 ? -23.050 6.255 6.838 1.00 87.75 100 PRO A O 1
ATOM 779 N N . GLU A 1 101 ? -23.613 4.681 5.358 1.00 89.12 101 GLU A N 1
ATOM 780 C CA . GLU A 1 101 ? -23.909 3.614 6.323 1.00 89.12 101 GLU A CA 1
ATOM 781 C C . GLU A 1 101 ? -22.698 3.177 7.163 1.00 89.12 101 GLU A C 1
ATOM 783 O O . GLU A 1 101 ? -22.864 2.611 8.244 1.00 89.12 101 GLU A O 1
ATOM 788 N N . TYR A 1 102 ? -21.478 3.468 6.705 1.00 87.62 102 TYR A N 1
ATOM 789 C CA . TYR A 1 102 ? -20.244 3.220 7.452 1.00 87.62 102 TYR A CA 1
ATOM 790 C C . TYR A 1 102 ? -19.847 4.381 8.369 1.00 87.62 102 TYR A C 1
ATOM 792 O O . TYR A 1 102 ? -18.956 4.232 9.210 1.00 87.62 102 TYR A O 1
ATOM 800 N N . LYS A 1 103 ? -20.527 5.523 8.235 1.00 84.75 103 LYS A N 1
ATOM 801 C CA . LYS A 1 103 ? -20.320 6.730 9.033 1.00 84.75 103 LYS A CA 1
ATOM 802 C C . LYS A 1 103 ? -21.392 6.795 10.122 1.00 84.75 103 LYS A C 1
ATOM 804 O O . LYS A 1 103 ? -22.570 6.995 9.844 1.00 84.75 103 LYS A O 1
ATOM 809 N N . ALA A 1 104 ? -20.987 6.627 11.373 1.00 76.06 104 ALA A N 1
ATOM 810 C CA . ALA A 1 104 ? -21.854 6.772 12.534 1.00 76.06 104 ALA A CA 1
ATOM 811 C C . ALA A 1 104 ? -21.826 8.219 13.045 1.00 76.06 104 ALA A C 1
ATOM 813 O O . ALA A 1 104 ? -20.767 8.834 13.094 1.00 76.06 104 ALA A O 1
ATOM 814 N N . GLN A 1 105 ? -22.977 8.755 13.452 1.00 75.19 105 GLN A N 1
ATOM 815 C CA . GLN A 1 105 ? -23.044 10.008 14.210 1.00 75.19 105 GLN A CA 1
ATOM 816 C C . GLN A 1 105 ? -23.118 9.669 15.697 1.00 75.19 105 GLN A C 1
ATOM 818 O O . GLN A 1 105 ? -24.087 9.043 16.129 1.00 75.19 105 GLN A O 1
ATOM 823 N N . ILE A 1 106 ? -22.109 10.065 16.467 1.00 70.62 106 ILE A N 1
ATOM 824 C CA . ILE A 1 106 ? -22.051 9.873 17.920 1.00 70.62 106 ILE A CA 1
ATOM 825 C C . ILE A 1 106 ? -21.688 11.222 18.533 1.00 70.62 106 ILE A C 1
ATOM 827 O O . ILE A 1 106 ? -20.697 11.825 18.145 1.00 70.62 106 ILE A O 1
ATOM 831 N N . ASP A 1 107 ? -22.528 11.723 19.440 1.00 75.75 107 ASP A N 1
ATOM 832 C CA . ASP A 1 107 ? -22.315 12.992 20.155 1.00 75.75 107 ASP A CA 1
ATOM 833 C C . ASP A 1 107 ? -22.041 14.215 19.253 1.00 75.75 107 ASP A C 1
ATOM 835 O O . ASP A 1 107 ? -21.362 15.164 19.635 1.00 75.75 107 ASP A O 1
ATOM 839 N N . GLY A 1 108 ? -22.615 14.218 18.044 1.00 70.19 108 GLY A N 1
ATOM 840 C CA . GLY A 1 108 ? -22.425 15.283 17.052 1.00 70.19 108 GLY A CA 1
ATOM 841 C C . GLY A 1 108 ? -21.134 15.165 16.236 1.00 70.19 108 GLY A C 1
ATOM 842 O O . GLY A 1 108 ? -20.895 16.000 15.363 1.00 70.19 108 GLY A O 1
ATOM 843 N N . GLU A 1 109 ? -20.335 14.124 16.473 1.00 64.75 109 GLU A N 1
ATOM 844 C CA . GLU A 1 109 ? -19.160 13.776 15.682 1.00 64.75 109 GLU A CA 1
ATOM 845 C C . GLU A 1 109 ? -19.468 12.634 14.709 1.00 64.75 109 GLU A C 1
ATOM 847 O O . GLU A 1 109 ? -20.184 11.678 15.016 1.00 64.75 109 GLU A O 1
ATOM 852 N N . THR A 1 110 ? -18.897 12.727 13.506 1.00 73.75 110 THR A N 1
ATOM 853 C CA . THR A 1 110 ? -18.973 11.648 12.516 1.00 73.75 110 THR A CA 1
ATOM 854 C C . THR A 1 110 ? -17.789 10.711 12.713 1.00 73.75 110 THR A C 1
ATOM 856 O O . THR A 1 110 ? -16.649 11.098 12.467 1.00 73.75 110 THR A O 1
ATOM 859 N N . LEU A 1 111 ? -18.058 9.476 13.121 1.00 76.75 111 LEU A N 1
ATOM 860 C CA . LEU A 1 111 ? -17.076 8.417 13.346 1.00 76.75 111 LEU A CA 1
ATOM 861 C C . LEU A 1 111 ? -17.269 7.280 12.335 1.00 76.75 111 LEU A C 1
ATOM 863 O O . LEU A 1 111 ? -18.299 7.190 11.671 1.00 76.75 111 LEU A O 1
ATOM 867 N N . ILE A 1 112 ? -16.284 6.390 12.216 1.00 82.44 112 ILE A N 1
ATOM 868 C CA . ILE A 1 112 ? -16.402 5.175 11.397 1.00 82.44 112 ILE A CA 1
ATOM 869 C C . ILE A 1 112 ? -16.887 4.034 12.292 1.00 82.44 112 ILE A C 1
ATOM 871 O O . ILE A 1 112 ? -16.343 3.834 13.378 1.00 82.44 112 ILE A O 1
ATOM 875 N N . ASN A 1 113 ? -17.882 3.267 11.845 1.00 86.31 113 ASN A N 1
ATOM 876 C CA . ASN A 1 113 ? -18.236 2.015 12.518 1.00 86.31 113 ASN A CA 1
ATOM 877 C C . ASN A 1 113 ? -17.232 0.890 12.181 1.00 86.31 113 ASN A C 1
ATOM 879 O O . ASN A 1 113 ? -16.378 1.029 11.307 1.00 86.31 113 ASN A O 1
ATOM 883 N N . MET A 1 114 ? -17.312 -0.252 12.867 1.00 87.69 114 MET A N 1
ATOM 884 C CA . MET A 1 114 ? -16.331 -1.326 12.661 1.00 87.69 114 MET A CA 1
ATOM 885 C C . MET A 1 114 ? -16.351 -1.916 11.245 1.00 87.69 114 MET A C 1
ATOM 887 O O . MET A 1 114 ? -15.285 -2.226 10.718 1.00 87.69 114 MET A O 1
ATOM 891 N N . GLU A 1 115 ? -17.519 -2.018 10.598 1.00 92.12 115 GLU A N 1
ATOM 892 C CA . GLU A 1 115 ? -17.596 -2.435 9.188 1.00 92.12 115 GLU A CA 1
ATOM 893 C C . GLU A 1 115 ? -16.866 -1.426 8.282 1.00 92.12 115 GLU A C 1
ATOM 895 O O . GLU A 1 115 ? -16.059 -1.812 7.436 1.00 92.12 115 GLU A O 1
ATOM 900 N N . GLY A 1 116 ? -17.056 -0.128 8.527 1.00 87.44 116 GLY A N 1
ATOM 901 C CA . GLY A 1 116 ? -16.372 0.957 7.830 1.00 87.44 116 GLY A CA 1
ATOM 902 C C . GLY A 1 116 ? -14.857 0.974 8.040 1.00 87.44 116 GLY A C 1
ATOM 903 O O . GLY A 1 116 ? -14.109 1.302 7.118 1.00 87.44 116 GLY A O 1
ATOM 904 N N . ALA A 1 117 ? -14.374 0.579 9.223 1.00 86.88 117 ALA A N 1
ATOM 905 C CA . ALA A 1 117 ? -12.941 0.424 9.471 1.00 86.88 117 ALA A CA 1
ATOM 906 C C . ALA A 1 117 ? -12.351 -0.670 8.566 1.00 86.88 117 ALA A C 1
ATOM 908 O O . ALA A 1 117 ? -11.312 -0.463 7.937 1.00 86.88 117 ALA A O 1
ATOM 909 N N . GLY A 1 118 ? -13.057 -1.797 8.430 1.00 87.81 118 GLY A N 1
ATOM 910 C CA . GLY A 1 118 ? -12.718 -2.857 7.481 1.00 87.81 118 GLY A CA 1
ATOM 911 C C . GLY A 1 118 ? -12.746 -2.393 6.025 1.00 87.81 118 GLY A C 1
ATOM 912 O O . GLY A 1 118 ? -11.783 -2.611 5.289 1.00 87.81 118 GLY A O 1
ATOM 913 N N . TYR A 1 119 ? -13.809 -1.689 5.627 1.00 92.50 119 TYR A N 1
ATOM 914 C CA . TYR A 1 119 ? -13.938 -1.076 4.301 1.00 92.50 119 TYR A CA 1
ATOM 915 C C . TYR A 1 119 ? -12.726 -0.187 3.980 1.00 92.50 119 TYR A C 1
ATOM 917 O O . TYR A 1 119 ? -12.113 -0.310 2.917 1.00 92.50 119 TYR A O 1
ATOM 925 N N . MET A 1 120 ? -12.328 0.671 4.924 1.00 86.94 120 MET A N 1
ATOM 926 C CA . MET A 1 120 ? -11.187 1.569 4.752 1.00 86.94 120 MET A CA 1
ATOM 927 C C . MET A 1 120 ? -9.872 0.798 4.595 1.00 86.94 120 MET A C 1
ATOM 929 O O . MET A 1 120 ? -9.043 1.158 3.760 1.00 86.94 120 MET A O 1
ATOM 933 N N . MET A 1 121 ? -9.673 -0.287 5.350 1.00 89.62 121 MET A N 1
ATOM 934 C CA . MET A 1 121 ? -8.489 -1.143 5.204 1.00 89.62 121 MET A CA 1
ATOM 935 C C . MET A 1 121 ? -8.412 -1.810 3.821 1.00 89.62 121 MET A C 1
ATOM 937 O O . MET A 1 121 ? -7.314 -1.907 3.263 1.00 89.62 121 MET A O 1
ATOM 941 N N . ALA A 1 122 ? -9.550 -2.223 3.255 1.00 92.69 122 ALA A N 1
ATOM 942 C CA . ALA A 1 122 ? -9.626 -2.803 1.914 1.00 92.69 122 ALA A CA 1
ATOM 943 C C . ALA A 1 122 ? -9.310 -1.771 0.818 1.00 92.69 122 ALA A C 1
ATOM 945 O O . ALA A 1 122 ? -8.447 -2.020 -0.027 1.00 92.69 122 ALA A O 1
ATOM 946 N N . ASP A 1 123 ? -9.920 -0.583 0.868 1.00 89.56 123 ASP A N 1
ATOM 947 C CA . ASP A 1 123 ? -9.621 0.491 -0.090 1.00 89.56 123 ASP A CA 1
ATOM 948 C C . ASP A 1 123 ? -8.146 0.933 0.001 1.00 89.56 123 ASP A C 1
ATOM 950 O O . ASP A 1 123 ? -7.507 1.182 -1.020 1.00 89.56 123 ASP A O 1
ATOM 954 N N . MET A 1 124 ? -7.548 0.942 1.198 1.00 84.56 124 MET A N 1
ATOM 955 C CA . MET A 1 124 ? -6.113 1.204 1.352 1.00 84.56 124 MET A CA 1
ATOM 956 C C . MET A 1 124 ? -5.245 0.179 0.605 1.00 84.56 124 MET A C 1
ATOM 958 O O . MET A 1 124 ? -4.217 0.545 0.038 1.00 84.56 124 MET A O 1
ATOM 962 N N . CYS A 1 125 ? -5.637 -1.099 0.566 1.00 89.38 125 CYS A N 1
ATOM 963 C CA . CYS A 1 125 ? -4.915 -2.122 -0.202 1.00 89.38 125 CYS A CA 1
ATOM 964 C C . CYS A 1 125 ? -4.969 -1.851 -1.713 1.00 89.38 125 CYS A C 1
ATOM 966 O O . CYS A 1 125 ? -3.980 -2.076 -2.418 1.00 89.38 125 CYS A O 1
ATOM 968 N N . ARG A 1 126 ? -6.089 -1.304 -2.197 1.00 87.19 126 ARG A N 1
ATOM 969 C CA . ARG A 1 126 ? -6.253 -0.865 -3.588 1.00 87.19 126 ARG A CA 1
ATOM 970 C C . ARG A 1 126 ? -5.349 0.317 -3.929 1.00 87.19 126 ARG A C 1
ATOM 972 O O . ARG A 1 126 ? -4.761 0.322 -5.008 1.00 87.19 126 ARG A O 1
ATOM 979 N N . GLU A 1 127 ? -5.188 1.281 -3.022 1.00 83.50 127 GLU A N 1
ATOM 980 C CA . GLU A 1 127 ? -4.285 2.428 -3.230 1.00 83.50 127 GLU A CA 1
ATOM 981 C C . GLU A 1 127 ? -2.823 1.984 -3.388 1.00 83.50 127 GLU A C 1
ATOM 983 O O . GLU A 1 127 ? -2.098 2.506 -4.234 1.00 83.50 127 GLU A O 1
ATOM 988 N N . TYR A 1 128 ? -2.407 0.949 -2.652 1.00 81.56 128 TYR A N 1
ATOM 989 C CA . TYR A 1 128 ? -1.101 0.305 -2.838 1.00 81.56 128 TYR A CA 1
ATOM 990 C C . TYR A 1 128 ? -1.037 -0.635 -4.048 1.00 81.56 128 TYR A C 1
ATOM 992 O O . TYR A 1 128 ? 0.027 -1.184 -4.327 1.00 81.56 128 TYR A O 1
ATOM 1000 N N . ARG A 1 129 ? -2.153 -0.832 -4.763 1.00 88.19 129 ARG A N 1
ATOM 1001 C CA . ARG A 1 129 ? -2.288 -1.768 -5.887 1.00 88.19 129 ARG A CA 1
ATOM 1002 C C . ARG A 1 129 ? -1.782 -3.162 -5.519 1.00 88.19 129 ARG A C 1
ATOM 1004 O O . ARG A 1 129 ? -0.988 -3.760 -6.236 1.00 88.19 129 ARG A O 1
ATOM 1011 N N . LEU A 1 130 ? -2.240 -3.682 -4.386 1.00 91.81 130 LEU A N 1
ATOM 1012 C CA . LEU A 1 130 ? -1.911 -5.044 -3.977 1.00 91.81 130 LEU A CA 1
ATOM 1013 C C . LEU A 1 130 ? -2.769 -6.045 -4.766 1.00 91.81 130 LEU A C 1
ATOM 1015 O O . LEU A 1 130 ? -3.956 -5.782 -4.942 1.00 91.81 130 LEU A O 1
ATOM 1019 N N . PRO A 1 131 ? -2.228 -7.192 -5.209 1.00 94.00 131 PRO A N 1
ATOM 1020 C CA . PRO A 1 131 ? -3.041 -8.319 -5.672 1.00 94.00 131 PRO A CA 1
ATOM 1021 C C . PRO A 1 131 ? -3.985 -8.838 -4.575 1.00 94.00 131 PRO A C 1
ATOM 1023 O O . PRO A 1 131 ? -3.635 -8.772 -3.393 1.00 94.00 131 PRO A O 1
ATOM 1026 N N . LEU A 1 132 ? -5.134 -9.416 -4.952 1.00 93.88 132 LEU A N 1
ATOM 1027 C CA . LEU A 1 132 ? -6.195 -9.833 -4.017 1.00 93.88 132 LEU A CA 1
ATOM 1028 C C . LEU A 1 132 ? -5.680 -10.690 -2.845 1.00 93.88 132 LEU A C 1
ATOM 1030 O O . LEU A 1 132 ? -5.931 -10.361 -1.689 1.00 93.88 132 LEU A O 1
ATOM 1034 N N . GLY A 1 133 ? -4.894 -11.734 -3.107 1.00 92.56 133 GLY A N 1
ATOM 1035 C CA . GLY A 1 133 ? -4.373 -12.628 -2.066 1.00 92.56 133 GLY A CA 1
ATOM 1036 C C . GLY A 1 133 ? -3.498 -11.902 -1.042 1.00 92.56 133 GLY A C 1
ATOM 1037 O O . GLY A 1 133 ? -3.573 -12.171 0.155 1.00 92.56 133 GLY A O 1
ATOM 1038 N N . ILE A 1 134 ? -2.734 -10.899 -1.483 1.00 94.06 134 ILE A N 1
ATOM 1039 C CA . ILE A 1 134 ? -1.923 -10.049 -0.601 1.00 94.06 134 ILE A CA 1
ATOM 1040 C C . ILE A 1 134 ? -2.811 -9.069 0.172 1.00 94.06 134 ILE A C 1
ATOM 1042 O O . ILE A 1 134 ? -2.592 -8.855 1.366 1.00 94.06 134 ILE A O 1
ATOM 1046 N N . ALA A 1 135 ? -3.828 -8.496 -0.477 1.00 94.19 135 ALA A N 1
ATOM 1047 C CA . ALA A 1 135 ? -4.795 -7.608 0.164 1.00 94.19 135 ALA A CA 1
ATOM 1048 C C . ALA A 1 135 ? -5.587 -8.325 1.274 1.00 94.19 135 ALA A C 1
ATOM 1050 O O . ALA A 1 135 ? -5.773 -7.759 2.352 1.00 94.19 135 ALA A O 1
ATOM 1051 N N . ILE A 1 136 ? -5.973 -9.587 1.057 1.00 93.56 136 ILE A N 1
ATOM 1052 C CA . ILE A 1 136 ? -6.632 -10.444 2.055 1.00 93.56 136 ILE A CA 1
ATOM 1053 C C . ILE A 1 136 ? -5.733 -10.652 3.275 1.00 93.56 136 ILE A C 1
ATOM 1055 O O . ILE A 1 136 ? -6.174 -10.418 4.406 1.00 93.56 136 ILE A O 1
ATOM 1059 N N . HIS A 1 137 ? -4.469 -11.038 3.063 1.00 91.62 137 HIS A N 1
ATOM 1060 C CA . HIS A 1 137 ? -3.493 -11.183 4.151 1.00 91.62 137 HIS A CA 1
ATOM 1061 C C . HIS A 1 137 ? -3.332 -9.876 4.931 1.00 91.62 137 HIS A C 1
ATOM 1063 O O . HIS A 1 137 ? -3.373 -9.879 6.162 1.00 91.62 137 HIS A O 1
ATOM 1069 N N . ARG A 1 138 ? -3.231 -8.742 4.229 1.00 90.81 138 ARG A N 1
ATOM 1070 C CA . ARG A 1 138 ? -3.079 -7.423 4.852 1.00 90.81 138 ARG A CA 1
ATOM 1071 C C . ARG A 1 138 ? -4.294 -7.004 5.672 1.00 90.81 138 ARG A C 1
ATOM 1073 O O . ARG A 1 138 ? -4.118 -6.505 6.780 1.00 90.81 138 ARG A O 1
ATOM 1080 N N . CYS A 1 139 ? -5.503 -7.180 5.146 1.00 92.12 139 CYS A N 1
ATOM 1081 C CA . CYS A 1 139 ? -6.723 -6.837 5.875 1.00 92.12 139 CYS A CA 1
ATOM 1082 C C . CYS A 1 139 ? -6.872 -7.716 7.118 1.00 92.12 139 CYS A C 1
ATOM 1084 O O . CYS A 1 139 ? -7.124 -7.200 8.202 1.00 92.12 139 CYS A O 1
ATOM 1086 N N . THR A 1 140 ? -6.637 -9.023 6.979 1.00 90.81 140 THR A N 1
ATOM 1087 C CA . THR A 1 140 ? -6.742 -9.979 8.090 1.00 90.81 140 THR A CA 1
ATOM 1088 C C . THR A 1 140 ? -5.766 -9.640 9.217 1.00 90.81 140 THR A C 1
ATOM 1090 O O . THR A 1 140 ? -6.168 -9.568 10.376 1.00 90.81 140 THR A O 1
ATOM 1093 N N . GLU A 1 141 ? -4.500 -9.376 8.881 1.00 87.00 141 GLU A N 1
ATOM 1094 C CA . GLU A 1 141 ? -3.471 -8.988 9.851 1.00 87.00 141 GLU A CA 1
ATOM 1095 C C . GLU A 1 141 ? -3.821 -7.669 10.543 1.00 87.00 141 GLU A C 1
ATOM 1097 O O . GLU A 1 141 ? -3.862 -7.619 11.768 1.00 87.00 141 GLU A O 1
ATOM 1102 N N . ARG A 1 142 ? -4.161 -6.621 9.781 1.00 85.81 142 ARG A N 1
ATOM 1103 C CA . ARG A 1 142 ? -4.492 -5.311 10.359 1.00 85.81 142 ARG A CA 1
ATOM 1104 C C . ARG A 1 142 ? -5.711 -5.346 11.269 1.00 85.81 142 ARG A C 1
ATOM 1106 O O . ARG A 1 142 ? -5.681 -4.697 12.310 1.00 85.81 142 ARG A O 1
ATOM 1113 N N . ILE A 1 143 ? -6.761 -6.077 10.896 1.00 88.19 143 ILE A N 1
ATOM 1114 C CA . ILE A 1 143 ? -7.945 -6.244 11.747 1.00 88.19 143 ILE A CA 1
ATOM 1115 C C . ILE A 1 143 ? -7.549 -6.964 13.037 1.00 88.19 143 ILE A C 1
ATOM 1117 O O . ILE A 1 143 ? -7.904 -6.507 14.121 1.00 88.19 143 ILE A O 1
ATOM 1121 N N . GLY A 1 144 ? -6.787 -8.057 12.929 1.00 86.06 144 GLY A N 1
ATOM 1122 C CA . GLY A 1 144 ? -6.318 -8.820 14.083 1.00 86.06 144 GLY A CA 1
ATOM 1123 C C . GLY A 1 144 ? -5.492 -7.971 15.050 1.00 86.06 144 GLY A C 1
ATOM 1124 O O . GLY A 1 144 ? -5.808 -7.927 16.237 1.00 86.06 144 GLY A O 1
ATOM 1125 N N . THR A 1 145 ? -4.492 -7.254 14.534 1.00 83.69 145 THR A N 1
ATOM 1126 C CA . THR A 1 145 ? -3.619 -6.366 15.315 1.00 83.69 145 THR A CA 1
ATOM 1127 C C . THR A 1 145 ? -4.414 -5.228 15.951 1.00 83.69 145 THR A C 1
ATOM 1129 O O . THR A 1 145 ? -4.318 -5.019 17.156 1.00 83.69 145 THR A O 1
ATOM 1132 N N . PHE A 1 146 ? -5.281 -4.553 15.188 1.00 80.12 146 PHE A N 1
ATOM 1133 C CA . PHE A 1 146 ? -6.115 -3.466 15.708 1.00 80.12 146 PHE A CA 1
ATOM 1134 C C . PHE A 1 146 ? -7.000 -3.918 16.877 1.00 80.12 146 PHE A C 1
ATOM 1136 O O . PHE A 1 146 ? -7.048 -3.262 17.915 1.00 80.12 146 PHE A O 1
ATOM 1143 N N . ILE A 1 147 ? -7.676 -5.061 16.740 1.00 84.00 147 ILE A N 1
ATOM 1144 C CA . ILE A 1 147 ? -8.543 -5.594 17.797 1.00 84.00 147 ILE A CA 1
ATOM 1145 C C . ILE A 1 147 ? -7.724 -6.058 19.004 1.00 84.00 147 ILE A C 1
ATOM 1147 O O . ILE A 1 147 ? -8.116 -5.799 20.141 1.00 84.00 147 ILE A O 1
ATOM 1151 N N . HIS A 1 148 ? -6.584 -6.713 18.776 1.00 83.12 148 HIS A N 1
ATOM 1152 C CA . HIS A 1 148 ? -5.688 -7.133 19.851 1.00 83.12 148 HIS A CA 1
ATOM 1153 C C . HIS A 1 148 ? -5.189 -5.939 20.675 1.00 83.12 148 HIS A C 1
ATOM 1155 O O . HIS A 1 148 ? -5.227 -5.981 21.906 1.00 83.12 148 HIS A O 1
ATOM 1161 N N . ASP A 1 149 ? -4.785 -4.858 20.012 1.00 76.12 149 ASP A N 1
ATOM 1162 C CA . ASP A 1 149 ? -4.323 -3.632 20.662 1.00 76.12 149 ASP A CA 1
ATOM 1163 C C . ASP A 1 149 ? -5.443 -2.989 21.493 1.00 76.12 149 ASP A C 1
ATOM 1165 O O . ASP A 1 149 ? -5.228 -2.649 22.655 1.00 76.12 149 ASP A O 1
ATOM 1169 N N . MET A 1 150 ? -6.665 -2.908 20.958 1.00 73.12 150 MET A N 1
ATOM 1170 C CA . MET A 1 150 ? -7.821 -2.361 21.684 1.00 73.12 150 MET A CA 1
ATOM 1171 C C . MET A 1 150 ? -8.172 -3.174 22.939 1.00 73.12 150 MET A C 1
ATOM 1173 O O . MET A 1 150 ? -8.491 -2.601 23.983 1.00 73.12 150 MET A O 1
ATOM 1177 N N . VAL A 1 151 ? -8.098 -4.506 22.856 1.00 78.25 151 VAL A N 1
ATOM 1178 C CA . VAL A 1 151 ? -8.353 -5.396 23.999 1.00 78.25 151 VAL A CA 1
ATOM 1179 C C . VAL A 1 151 ? -7.225 -5.305 25.028 1.00 78.25 151 VAL A C 1
ATOM 1181 O O . VAL A 1 151 ? -7.490 -5.141 26.217 1.00 78.25 151 VAL A O 1
ATOM 1184 N N . SER A 1 152 ? -5.964 -5.365 24.592 1.00 73.94 152 SER A N 1
ATOM 1185 C CA . SER A 1 152 ? -4.801 -5.322 25.493 1.00 73.94 152 SER A CA 1
ATOM 1186 C C . SER A 1 152 ? -4.682 -3.997 26.252 1.00 73.94 152 SER A C 1
ATOM 1188 O O . SER A 1 152 ? -4.232 -3.982 27.397 1.00 73.94 152 SER A O 1
ATOM 1190 N N . GLN A 1 153 ? -5.143 -2.896 25.654 1.00 79.31 153 GLN A N 1
ATOM 1191 C CA . GLN A 1 153 ? -5.179 -1.569 26.274 1.00 79.31 153 GLN A CA 1
ATOM 1192 C C . GLN A 1 153 ? -6.400 -1.353 27.184 1.00 79.31 153 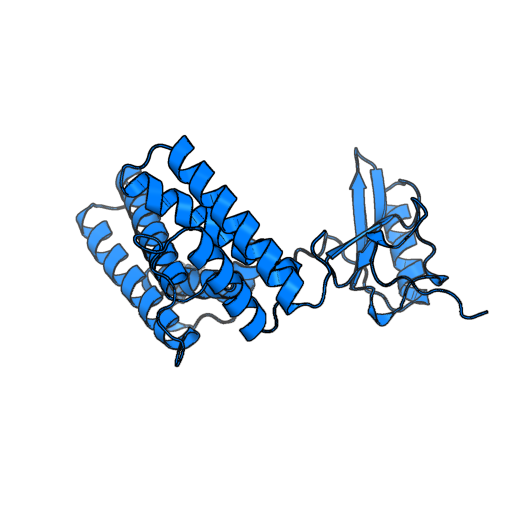GLN A C 1
ATOM 1194 O O . GLN A 1 153 ? -6.537 -0.287 27.781 1.00 79.31 153 GLN A O 1
ATOM 1199 N N . GLY A 1 154 ? -7.298 -2.337 27.302 1.00 76.38 154 GLY A N 1
ATOM 1200 C CA . GLY A 1 154 ? -8.508 -2.237 28.121 1.00 76.38 154 GLY A CA 1
ATOM 1201 C C . GLY A 1 154 ? -9.581 -1.308 27.545 1.00 76.38 154 GLY A C 1
ATOM 1202 O O . GLY A 1 154 ? -10.548 -1.000 28.238 1.00 76.38 154 GLY A O 1
ATOM 1203 N N . ALA A 1 155 ? -9.440 -0.877 26.287 1.00 72.75 155 ALA A N 1
ATOM 1204 C CA . ALA A 1 155 ? -10.437 -0.068 25.588 1.00 72.75 155 ALA A CA 1
ATOM 1205 C C . ALA A 1 155 ? -11.655 -0.898 25.139 1.00 72.75 155 ALA A C 1
AT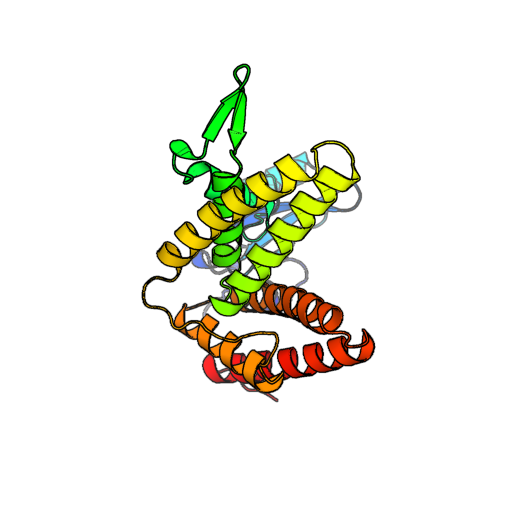OM 1207 O O . ALA A 1 155 ? -12.677 -0.340 24.743 1.00 72.75 155 ALA A O 1
ATOM 1208 N N . MET A 1 156 ? -11.549 -2.230 25.180 1.00 81.81 156 MET A N 1
ATOM 1209 C CA . MET A 1 156 ? -12.575 -3.171 24.738 1.00 81.81 156 MET A CA 1
ATOM 1210 C C . MET A 1 156 ? -12.472 -4.498 25.505 1.00 81.81 156 MET A C 1
ATOM 1212 O O . MET A 1 156 ? -11.371 -4.931 25.843 1.00 81.81 156 MET A O 1
ATOM 1216 N N . SER A 1 157 ? -13.600 -5.171 25.764 1.00 87.56 157 SER A N 1
ATOM 1217 C CA . SER A 1 157 ? -13.591 -6.532 26.326 1.00 87.56 157 SER A CA 1
ATOM 1218 C C . SER A 1 157 ? -13.194 -7.577 25.271 1.00 87.56 157 SER A C 1
ATOM 1220 O O . SER A 1 157 ? -13.353 -7.351 24.073 1.00 87.56 157 SER A O 1
ATOM 1222 N N . GLU A 1 158 ? -12.732 -8.766 25.678 1.00 87.94 158 GLU A N 1
ATOM 1223 C CA . GLU A 1 158 ? -12.436 -9.852 24.722 1.00 87.94 158 GLU A CA 1
ATOM 1224 C C . GLU A 1 158 ? -13.663 -10.285 23.903 1.00 87.94 158 GLU A C 1
ATOM 1226 O O . GLU A 1 158 ? -13.538 -10.661 22.734 1.00 87.94 158 GLU A O 1
ATOM 1231 N N . GLN A 1 159 ? -14.851 -10.265 24.515 1.00 90.62 159 GLN A N 1
ATOM 1232 C CA . GLN A 1 159 ? -16.091 -10.647 23.845 1.00 90.62 159 GLN A CA 1
ATOM 1233 C C . GLN A 1 159 ? -16.474 -9.614 22.782 1.00 90.62 159 GLN A C 1
ATOM 1235 O O . GLN A 1 159 ? -16.769 -9.997 21.648 1.00 90.62 159 GLN A O 1
ATOM 1240 N N . ASP A 1 160 ? -16.389 -8.326 23.116 1.00 83.19 160 ASP A N 1
ATOM 1241 C CA . ASP A 1 160 ? -16.628 -7.240 22.160 1.00 83.19 160 ASP A CA 1
ATOM 1242 C C . ASP A 1 160 ? -15.557 -7.228 21.064 1.00 83.19 160 ASP A C 1
ATOM 1244 O O . ASP A 1 160 ? -15.869 -6.990 19.900 1.00 83.19 160 ASP A O 1
ATOM 1248 N N . GLY A 1 161 ? -14.311 -7.578 21.402 1.00 84.88 161 GLY A N 1
ATOM 1249 C CA . GLY A 1 161 ? -13.216 -7.760 20.448 1.00 84.88 161 GLY A CA 1
ATOM 1250 C C . GLY A 1 161 ? -13.556 -8.753 19.346 1.00 84.88 161 GLY A C 1
ATOM 1251 O O . GLY A 1 161 ? -13.378 -8.453 18.166 1.00 84.88 161 GLY A O 1
ATOM 1252 N N . LYS A 1 162 ? -14.109 -9.917 19.704 1.00 91.56 162 LYS A N 1
ATOM 1253 C CA . LYS A 1 162 ? -14.498 -10.946 18.726 1.00 91.56 162 LYS A CA 1
ATOM 1254 C C . LYS A 1 162 ? -15.603 -10.469 17.786 1.00 91.56 162 LYS A C 1
ATOM 1256 O O . LYS A 1 162 ? -15.503 -10.704 16.582 1.00 91.56 162 LYS A O 1
ATOM 1261 N N . GLU A 1 163 ? -16.631 -9.796 18.303 1.00 91.88 163 GLU A N 1
ATOM 1262 C CA . GLU A 1 163 ? -17.712 -9.288 17.449 1.00 91.88 163 GLU A CA 1
ATOM 1263 C C . GLU A 1 163 ? -17.234 -8.129 16.565 1.00 91.88 163 GLU A C 1
ATOM 1265 O O . GLU A 1 163 ? -17.493 -8.125 15.363 1.00 91.88 163 GLU A O 1
ATOM 1270 N N . ASN A 1 164 ? -16.443 -7.201 17.105 1.00 87.38 164 ASN A N 1
ATOM 1271 C CA . ASN A 1 164 ? -15.878 -6.094 16.332 1.00 87.38 164 ASN A CA 1
ATOM 1272 C C . ASN A 1 164 ? -14.904 -6.579 15.247 1.00 87.38 164 ASN A C 1
ATOM 1274 O O . ASN A 1 164 ? -14.923 -6.048 14.136 1.00 87.38 164 ASN A O 1
ATOM 1278 N N . ALA A 1 165 ? -14.120 -7.632 15.509 1.00 90.12 165 ALA A N 1
ATOM 1279 C CA . ALA A 1 165 ? -13.311 -8.295 14.487 1.00 90.12 165 ALA A CA 1
ATOM 1280 C C . ALA A 1 165 ? -14.178 -8.876 13.360 1.00 90.12 165 ALA A C 1
ATOM 1282 O O . ALA A 1 165 ? -13.846 -8.722 12.185 1.00 90.12 165 ALA A O 1
ATOM 1283 N N . ARG A 1 166 ? -15.309 -9.509 13.702 1.00 94.69 166 ARG A N 1
ATOM 1284 C CA . ARG A 1 166 ? -16.253 -10.075 12.725 1.00 94.69 166 ARG A CA 1
ATOM 1285 C C . ARG A 1 166 ? -16.876 -8.988 11.848 1.00 94.69 166 ARG A C 1
ATOM 1287 O O . ARG A 1 166 ? -16.969 -9.174 10.635 1.00 94.69 166 ARG A O 1
ATOM 1294 N N . LEU A 1 167 ? -17.272 -7.863 12.442 1.00 92.75 167 LEU A N 1
ATOM 1295 C CA . LEU A 1 167 ? -17.821 -6.710 11.723 1.00 92.75 167 LEU A CA 1
ATOM 1296 C C . LEU A 1 167 ? -16.774 -6.076 10.796 1.00 92.75 167 LEU A C 1
ATOM 1298 O O . LEU A 1 167 ? -17.045 -5.870 9.614 1.00 92.75 167 LEU A O 1
ATOM 1302 N N . ALA A 1 168 ? -15.554 -5.848 11.287 1.00 91.88 168 ALA A N 1
ATOM 1303 C CA . ALA A 1 168 ? -14.464 -5.332 10.462 1.00 91.88 168 ALA A CA 1
ATOM 1304 C C . ALA A 1 168 ? -14.116 -6.274 9.306 1.00 91.88 168 ALA A C 1
ATOM 1306 O O . ALA A 1 168 ? -13.972 -5.831 8.168 1.00 91.88 168 ALA A O 1
ATOM 1307 N N . ALA A 1 169 ? -14.051 -7.582 9.562 1.00 94.94 169 ALA A N 1
ATOM 1308 C CA . ALA A 1 169 ? -13.828 -8.571 8.516 1.00 94.94 169 ALA A CA 1
ATOM 1309 C C . ALA A 1 169 ? -14.942 -8.524 7.463 1.00 94.94 169 ALA A C 1
ATOM 1311 O O . ALA A 1 169 ? -14.645 -8.465 6.274 1.00 94.94 169 ALA A O 1
ATOM 1312 N N . LYS A 1 170 ? -16.213 -8.476 7.878 1.00 96.19 170 LYS A N 1
ATOM 1313 C CA . LYS A 1 170 ? -17.353 -8.368 6.957 1.00 96.19 170 LYS A CA 1
ATOM 1314 C C . LYS A 1 170 ? -17.222 -7.154 6.030 1.00 96.19 170 LYS A C 1
ATOM 1316 O O . LYS A 1 170 ? -17.337 -7.317 4.818 1.00 96.19 170 LYS A O 1
ATOM 1321 N N . GLY A 1 171 ? -16.949 -5.970 6.582 1.00 94.25 171 GLY A N 1
ATOM 1322 C CA . GLY A 1 171 ? -16.778 -4.752 5.786 1.00 94.25 171 GLY A CA 1
ATOM 1323 C C . GLY A 1 171 ? -15.574 -4.817 4.842 1.00 94.25 171 GLY A C 1
ATOM 1324 O O . GLY A 1 171 ? -15.687 -4.456 3.672 1.00 94.25 171 GLY A O 1
ATOM 1325 N N . ALA A 1 172 ? -14.441 -5.349 5.313 1.00 95.56 172 ALA A N 1
ATOM 1326 C CA . ALA A 1 172 ? -13.246 -5.521 4.490 1.00 95.56 172 ALA A CA 1
ATOM 1327 C C . ALA A 1 172 ? -13.477 -6.498 3.330 1.00 95.56 172 ALA A C 1
ATOM 1329 O O . ALA A 1 172 ? -13.205 -6.152 2.186 1.00 95.56 172 ALA A O 1
ATOM 1330 N N . PHE A 1 173 ? -13.998 -7.698 3.599 1.00 94.88 173 PHE A N 1
ATOM 1331 C CA . PHE A 1 173 ? -14.188 -8.725 2.571 1.00 94.88 173 PHE A CA 1
ATOM 1332 C C . PHE A 1 173 ? -15.272 -8.353 1.563 1.00 94.88 173 PHE A C 1
ATOM 1334 O O . PHE A 1 173 ? -15.036 -8.508 0.371 1.00 94.88 173 PHE A O 1
ATOM 1341 N N . SER A 1 174 ? -16.391 -7.765 2.007 1.00 95.12 174 SER A N 1
ATOM 1342 C CA . SER A 1 174 ? -17.401 -7.230 1.082 1.00 95.12 174 SER A CA 1
ATOM 1343 C C . SER A 1 174 ? -16.779 -6.217 0.123 1.00 95.12 174 SER A C 1
ATOM 1345 O O . SER A 1 174 ? -17.041 -6.239 -1.075 1.00 95.12 174 SER A O 1
ATOM 1347 N N . ARG A 1 175 ? -15.907 -5.344 0.641 1.00 95.25 175 ARG A N 1
ATOM 1348 C CA . ARG A 1 175 ? -15.247 -4.334 -0.178 1.00 95.25 175 ARG A CA 1
ATOM 1349 C C . ARG A 1 175 ? -14.161 -4.918 -1.088 1.00 95.25 175 ARG A C 1
ATOM 1351 O O . ARG A 1 175 ? -14.019 -4.472 -2.223 1.00 95.25 175 ARG A O 1
ATOM 1358 N N . LEU A 1 176 ? -13.407 -5.919 -0.637 1.00 94.88 176 LEU A N 1
ATOM 1359 C CA . LEU A 1 176 ? -12.450 -6.629 -1.491 1.00 94.88 176 LEU A CA 1
ATOM 1360 C C . LEU A 1 176 ? -13.162 -7.334 -2.654 1.00 94.88 176 LEU A C 1
ATOM 1362 O O . LEU A 1 176 ? -12.705 -7.211 -3.788 1.00 94.88 176 LEU A O 1
ATOM 1366 N N . ASP A 1 177 ? -14.296 -7.991 -2.404 1.00 94.31 177 ASP A N 1
ATOM 1367 C CA . ASP A 1 177 ? -15.086 -8.650 -3.452 1.00 94.31 177 ASP A CA 1
ATOM 1368 C C . ASP A 1 177 ? -15.551 -7.657 -4.531 1.00 94.31 177 ASP A C 1
ATOM 1370 O O . ASP A 1 177 ? -15.545 -7.976 -5.720 1.00 94.31 177 ASP A O 1
ATOM 1374 N N . GLU A 1 178 ? -15.899 -6.429 -4.138 1.00 92.75 178 GLU A N 1
ATOM 1375 C CA . GLU A 1 178 ? -16.249 -5.352 -5.070 1.00 92.75 178 GLU A CA 1
ATOM 1376 C C . GLU A 1 178 ? -15.044 -4.837 -5.870 1.00 92.75 178 GLU A C 1
ATOM 1378 O O . GLU A 1 178 ? -15.121 -4.703 -7.092 1.00 92.75 178 GLU A O 1
ATOM 1383 N N . ILE A 1 179 ? -13.935 -4.507 -5.195 1.00 92.12 179 ILE A N 1
ATOM 1384 C CA . ILE A 1 179 ? -12.758 -3.884 -5.827 1.00 92.12 179 ILE A CA 1
ATOM 1385 C C . ILE A 1 179 ? -12.084 -4.845 -6.808 1.00 92.12 179 ILE A C 1
ATOM 1387 O O . ILE A 1 179 ? -11.620 -4.416 -7.864 1.00 92.12 179 ILE A O 1
ATOM 1391 N N . TYR A 1 180 ? -12.013 -6.122 -6.439 1.00 92.75 180 TYR A N 1
ATOM 1392 C CA . TYR A 1 180 ? -11.305 -7.167 -7.174 1.00 92.75 180 TYR A CA 1
ATOM 1393 C C . TYR A 1 180 ? -12.265 -8.034 -7.999 1.00 92.75 180 TYR A C 1
ATOM 1395 O O . TYR A 1 180 ? -11.929 -9.159 -8.372 1.00 92.75 180 TYR A O 1
ATOM 1403 N N . ALA A 1 181 ? -13.468 -7.531 -8.294 1.00 92.00 181 ALA A N 1
ATOM 1404 C CA . ALA A 1 181 ? -14.455 -8.248 -9.086 1.00 92.00 181 ALA A CA 1
ATOM 1405 C C . ALA A 1 181 ? -13.872 -8.667 -10.449 1.00 92.00 181 ALA A C 1
ATOM 1407 O O . ALA A 1 181 ? -13.480 -7.835 -11.269 1.00 92.00 181 ALA A O 1
ATOM 1408 N N . GLY A 1 182 ? -13.834 -9.979 -10.696 1.00 87.19 182 GLY A N 1
ATOM 1409 C CA . GLY A 1 182 ? -13.281 -10.557 -11.925 1.00 87.19 182 GLY A CA 1
ATOM 1410 C C . GLY A 1 182 ? -11.759 -10.733 -11.930 1.00 87.19 182 GLY A C 1
ATOM 1411 O O . GLY A 1 182 ? -11.214 -11.154 -12.949 1.00 87.19 182 GLY A O 1
ATOM 1412 N N . GLU A 1 183 ? -11.070 -10.449 -10.825 1.00 88.56 183 GLU A N 1
ATOM 1413 C CA . GLU A 1 183 ? -9.649 -10.756 -10.671 1.00 88.56 183 GLU A CA 1
ATOM 1414 C C . GLU A 1 183 ? -9.436 -12.179 -10.144 1.00 88.56 183 GLU A C 1
ATOM 1416 O O . GLU A 1 183 ? -10.224 -12.711 -9.361 1.00 88.56 183 GLU A O 1
ATOM 1421 N N . GLU A 1 184 ? -8.337 -12.809 -10.558 1.00 85.50 184 GLU A N 1
ATOM 1422 C CA . GLU A 1 184 ? -7.892 -14.046 -9.923 1.00 85.50 184 GLU A CA 1
ATOM 1423 C C . GLU A 1 184 ? -7.442 -13.771 -8.482 1.00 85.50 184 GLU A C 1
ATOM 1425 O O . GLU A 1 184 ? -6.961 -12.686 -8.153 1.00 85.50 184 GLU A O 1
ATOM 1430 N N . HIS A 1 185 ? -7.524 -14.791 -7.623 1.00 78.69 185 HIS A N 1
ATOM 1431 C CA . HIS A 1 185 ? -7.161 -14.683 -6.207 1.00 78.69 185 HIS A CA 1
ATOM 1432 C C . HIS A 1 185 ? -5.723 -14.187 -5.971 1.00 78.69 185 HIS A C 1
ATOM 1434 O O . HIS A 1 185 ? -5.409 -13.694 -4.896 1.00 78.69 185 HIS A O 1
ATOM 1440 N N . GLY A 1 186 ? -4.840 -14.266 -6.969 1.00 84.69 186 GLY A N 1
ATOM 1441 C CA . GLY A 1 186 ? -3.459 -13.813 -6.849 1.00 84.69 186 GLY A CA 1
ATOM 1442 C C . GLY A 1 186 ? -2.608 -14.741 -5.968 1.00 84.69 186 GLY A C 1
ATOM 1443 O O . GLY A 1 186 ? -2.967 -15.899 -5.746 1.00 84.69 186 GLY A O 1
ATOM 1444 N N . PRO A 1 187 ? -1.430 -14.281 -5.510 1.00 89.44 187 PRO A N 1
ATOM 1445 C CA . PRO A 1 187 ? -0.502 -15.122 -4.765 1.00 89.44 187 PRO A CA 1
ATOM 1446 C C . PRO A 1 187 ? -0.919 -15.286 -3.298 1.00 89.44 187 PRO A C 1
ATOM 1448 O O . PRO A 1 187 ? -1.184 -14.305 -2.605 1.00 89.44 187 PRO A O 1
ATOM 1451 N N . ASP A 1 188 ? -0.854 -16.521 -2.795 1.00 90.56 188 ASP A N 1
ATOM 1452 C CA . ASP A 1 188 ? -0.837 -16.783 -1.355 1.00 90.56 188 ASP A CA 1
ATOM 1453 C C . ASP A 1 188 ? 0.594 -16.625 -0.817 1.00 90.56 188 ASP A C 1
ATOM 1455 O O . ASP A 1 188 ? 1.475 -17.447 -1.092 1.00 90.56 188 ASP A O 1
ATOM 1459 N N . LEU A 1 189 ? 0.822 -15.566 -0.031 1.00 90.12 189 LEU A N 1
ATOM 1460 C CA . LEU A 1 189 ? 2.119 -15.245 0.574 1.00 90.12 189 LEU A CA 1
ATOM 1461 C C . LEU A 1 189 ? 2.683 -16.374 1.444 1.00 90.12 189 LEU A C 1
ATOM 1463 O O . LEU A 1 189 ? 3.905 -16.480 1.578 1.00 90.12 189 LEU A O 1
ATOM 1467 N N . ALA A 1 190 ? 1.822 -17.227 2.005 1.00 86.44 190 ALA A N 1
ATOM 1468 C CA . ALA A 1 190 ? 2.248 -18.340 2.843 1.00 86.44 190 ALA A CA 1
ATOM 1469 C C . ALA A 1 190 ? 2.953 -19.448 2.044 1.00 86.44 190 ALA A C 1
ATOM 1471 O O . ALA A 1 190 ? 3.821 -20.132 2.587 1.00 86.44 190 ALA A O 1
ATOM 1472 N N . THR A 1 191 ? 2.602 -19.634 0.768 1.00 89.81 191 THR A N 1
ATOM 1473 C CA . THR A 1 191 ? 3.068 -20.779 -0.036 1.00 89.81 191 THR A CA 1
ATOM 1474 C C . THR A 1 191 ? 3.819 -20.386 -1.302 1.00 89.81 191 THR A C 1
ATOM 1476 O O . THR A 1 191 ? 4.512 -21.217 -1.888 1.00 89.81 191 THR A O 1
ATOM 1479 N N . VAL A 1 192 ? 3.687 -19.143 -1.767 1.00 94.00 192 VAL A N 1
ATOM 1480 C CA . VAL A 1 192 ? 4.326 -18.683 -3.004 1.00 94.00 192 VAL A CA 1
ATOM 1481 C C . VAL A 1 192 ? 5.854 -18.658 -2.870 1.00 94.00 192 VAL A C 1
ATOM 1483 O O . VAL A 1 192 ? 6.422 -18.190 -1.879 1.00 94.00 192 VAL A O 1
ATOM 1486 N N . ALA A 1 193 ? 6.541 -19.152 -3.901 1.00 95.38 193 ALA A N 1
ATOM 1487 C CA . ALA A 1 193 ? 7.994 -19.066 -3.978 1.00 95.38 193 ALA A CA 1
ATOM 1488 C C . ALA A 1 193 ? 8.438 -17.598 -4.182 1.00 95.38 193 ALA A C 1
ATOM 1490 O O . ALA A 1 193 ? 7.841 -16.914 -5.016 1.00 95.38 193 ALA A O 1
ATOM 1491 N N . PRO A 1 194 ? 9.508 -17.119 -3.514 1.00 94.19 194 PRO A N 1
ATOM 1492 C CA . PRO A 1 194 ? 9.940 -15.714 -3.572 1.00 94.19 194 PRO A CA 1
ATOM 1493 C C . PRO A 1 194 ? 10.118 -15.138 -4.987 1.00 94.19 194 PRO A C 1
ATOM 1495 O O . PRO A 1 194 ? 9.557 -14.101 -5.325 1.00 94.19 194 PRO A O 1
ATOM 1498 N N . HIS A 1 195 ? 10.829 -15.849 -5.867 1.00 95.38 195 HIS A N 1
ATOM 1499 C CA . HIS A 1 195 ? 11.041 -15.399 -7.248 1.00 95.38 195 HIS A CA 1
ATOM 1500 C C . HIS A 1 195 ? 9.723 -15.283 -8.033 1.00 95.38 195 HIS A C 1
ATOM 1502 O O . HIS A 1 195 ? 9.541 -14.362 -8.827 1.00 95.38 195 HIS A O 1
ATOM 1508 N N . ARG A 1 196 ? 8.784 -16.209 -7.796 1.00 96.75 196 ARG A N 1
ATOM 1509 C CA . ARG A 1 196 ? 7.477 -16.227 -8.458 1.00 96.75 196 ARG A CA 1
ATOM 1510 C C . ARG A 1 196 ? 6.596 -15.091 -7.952 1.00 96.75 196 ARG A C 1
ATOM 1512 O O . ARG A 1 196 ? 5.925 -14.465 -8.762 1.00 96.75 196 ARG A O 1
ATOM 1519 N N . LEU A 1 197 ? 6.646 -14.796 -6.653 1.00 96.50 197 LEU A N 1
ATOM 1520 C CA . LEU A 1 197 ? 5.981 -13.632 -6.074 1.00 96.50 197 LEU A CA 1
ATOM 1521 C C . LEU A 1 197 ? 6.445 -12.340 -6.758 1.00 96.50 197 LEU A C 1
ATOM 1523 O O . LEU A 1 197 ? 5.607 -11.545 -7.169 1.00 96.50 197 LEU A O 1
ATOM 1527 N N . GLY A 1 198 ? 7.757 -12.168 -6.956 1.00 95.19 198 GLY A N 1
ATOM 1528 C CA . GLY A 1 198 ? 8.301 -10.988 -7.630 1.00 95.19 198 GLY A CA 1
ATOM 1529 C C . GLY A 1 198 ? 7.793 -10.821 -9.067 1.00 95.19 198 GLY A C 1
ATOM 1530 O O . GLY A 1 198 ? 7.367 -9.733 -9.448 1.00 95.19 198 GLY A O 1
ATOM 1531 N N . VAL A 1 199 ? 7.767 -11.909 -9.845 1.00 96.69 199 VAL A N 1
ATOM 1532 C CA . VAL A 1 199 ? 7.219 -11.913 -11.215 1.00 96.69 199 VAL A CA 1
ATOM 1533 C C . VAL A 1 199 ? 5.728 -11.567 -11.217 1.00 96.69 199 VAL A C 1
ATOM 1535 O O . VAL A 1 199 ? 5.328 -10.639 -11.912 1.00 96.69 199 VAL A O 1
ATOM 1538 N N . MET A 1 200 ? 4.928 -12.240 -10.381 1.00 96.62 200 MET A N 1
ATOM 1539 C CA . MET A 1 200 ? 3.482 -12.004 -10.289 1.00 96.62 200 MET A CA 1
ATOM 1540 C C . MET A 1 200 ? 3.149 -10.556 -9.907 1.00 96.62 200 MET A C 1
ATOM 1542 O O . MET A 1 200 ? 2.170 -10.006 -10.402 1.00 96.62 200 MET A O 1
ATOM 1546 N N . LEU A 1 201 ? 3.957 -9.924 -9.050 1.00 95.31 201 LEU A N 1
ATOM 1547 C CA . LEU A 1 201 ? 3.787 -8.514 -8.694 1.00 95.31 201 LEU A CA 1
ATOM 1548 C C . LEU A 1 201 ? 4.046 -7.587 -9.877 1.00 95.31 201 LEU A C 1
ATOM 1550 O O . LEU A 1 201 ? 3.246 -6.692 -10.140 1.00 95.31 201 LEU A O 1
ATOM 1554 N N . ALA A 1 202 ? 5.148 -7.795 -10.594 1.00 94.31 202 ALA A N 1
ATOM 1555 C CA . ALA A 1 202 ? 5.468 -6.988 -11.764 1.00 94.31 202 ALA A CA 1
ATOM 1556 C C . ALA A 1 202 ? 4.409 -7.152 -12.873 1.00 94.31 202 ALA A C 1
ATOM 1558 O O . ALA A 1 202 ? 3.956 -6.145 -13.418 1.00 94.31 202 ALA A O 1
ATOM 1559 N N . ASP A 1 203 ? 3.938 -8.377 -13.132 1.00 95.56 203 ASP A N 1
ATOM 1560 C CA . ASP A 1 203 ? 2.834 -8.649 -14.065 1.00 95.56 203 ASP A CA 1
ATOM 1561 C C . ASP A 1 203 ? 1.540 -7.947 -13.639 1.00 95.56 203 ASP A C 1
ATOM 1563 O O . ASP A 1 203 ? 0.880 -7.289 -14.448 1.00 95.56 203 ASP A O 1
ATOM 1567 N N . TYR A 1 204 ? 1.193 -8.037 -12.353 1.00 95.00 204 TYR A N 1
ATOM 1568 C CA . TYR A 1 204 ? 0.015 -7.370 -11.812 1.00 95.00 204 TYR A CA 1
ATOM 1569 C C . TYR A 1 204 ? 0.101 -5.856 -12.023 1.00 95.00 204 TYR A C 1
ATOM 1571 O O . TYR A 1 204 ? -0.791 -5.262 -12.629 1.00 95.00 204 TYR A O 1
ATOM 1579 N N . HIS A 1 205 ? 1.200 -5.226 -11.610 1.00 91.19 205 HIS A N 1
ATOM 1580 C CA . HIS A 1 205 ? 1.382 -3.786 -11.776 1.00 91.19 205 HIS A CA 1
ATOM 1581 C C . HIS A 1 205 ? 1.374 -3.356 -13.245 1.00 91.19 205 HIS A C 1
ATOM 1583 O O . HIS A 1 205 ? 0.813 -2.297 -13.550 1.00 91.19 205 HIS A O 1
ATOM 1589 N N . GLN A 1 206 ? 1.912 -4.182 -14.145 1.00 90.25 206 GLN A N 1
ATOM 1590 C CA . GLN A 1 206 ? 1.884 -3.938 -15.585 1.00 90.25 206 GLN A CA 1
ATOM 1591 C C . GLN A 1 206 ? 0.454 -4.005 -16.128 1.00 90.25 206 GLN A C 1
ATOM 1593 O O . GLN A 1 206 ? 0.043 -3.111 -16.867 1.00 90.25 206 GLN A O 1
ATOM 1598 N N . SER A 1 207 ? -0.328 -5.010 -15.718 1.00 91.00 207 SER A N 1
ATOM 1599 C CA . SER A 1 207 ? -1.739 -5.157 -16.113 1.00 91.00 207 SER A CA 1
ATOM 1600 C C . SER A 1 207 ? -2.608 -3.980 -15.657 1.00 91.00 207 SER A C 1
ATOM 1602 O O . SER A 1 207 ? -3.590 -3.637 -16.307 1.00 91.00 207 SER A O 1
ATOM 1604 N N . LYS A 1 208 ? -2.220 -3.320 -14.559 1.00 86.88 208 LYS A N 1
ATOM 1605 C CA . LYS A 1 208 ? -2.885 -2.119 -14.038 1.00 86.88 208 LYS A CA 1
ATOM 1606 C C . LYS A 1 208 ? -2.323 -0.815 -14.612 1.00 86.88 208 LYS A C 1
ATOM 1608 O O . LYS A 1 208 ? -2.706 0.255 -14.136 1.00 86.88 208 LYS A O 1
ATOM 1613 N N . HIS A 1 209 ? -1.416 -0.882 -15.589 1.00 83.25 209 HIS A N 1
ATOM 1614 C CA . HIS A 1 209 ? -0.731 0.278 -16.172 1.00 83.25 209 HIS A CA 1
ATOM 1615 C C . HIS A 1 209 ? -0.078 1.175 -15.111 1.00 83.25 209 HIS A C 1
ATOM 1617 O O . HIS A 1 209 ? -0.220 2.397 -15.134 1.00 83.25 209 HIS A O 1
ATOM 1623 N N . SER A 1 210 ? 0.572 0.558 -14.123 1.00 80.06 210 SER A N 1
ATOM 1624 C CA . SER A 1 210 ? 1.196 1.296 -13.024 1.00 80.06 210 SER A CA 1
ATOM 1625 C C . SER A 1 210 ? 2.407 2.099 -13.508 1.00 80.06 210 SER A C 1
ATOM 1627 O O . SER A 1 210 ? 3.136 1.653 -14.392 1.00 80.06 210 SER A O 1
ATOM 1629 N N . SER A 1 211 ? 2.653 3.262 -12.903 1.00 80.69 211 SER A N 1
ATOM 1630 C CA . SER A 1 211 ? 3.943 3.953 -13.020 1.00 80.69 211 SER A CA 1
ATOM 1631 C C . SER A 1 211 ? 5.037 3.233 -12.218 1.00 80.69 211 SER A C 1
ATOM 1633 O O . SER A 1 211 ? 4.742 2.367 -11.391 1.00 80.69 211 SER A O 1
ATOM 1635 N N . ASP A 1 212 ? 6.300 3.627 -12.413 1.00 76.00 212 ASP A N 1
ATOM 1636 C CA . ASP A 1 212 ? 7.417 3.120 -11.602 1.00 76.00 212 ASP A CA 1
ATOM 1637 C C . ASP A 1 212 ? 7.203 3.375 -10.109 1.00 76.00 212 ASP A C 1
ATOM 1639 O O . ASP A 1 212 ? 7.395 2.471 -9.301 1.00 76.00 212 ASP A O 1
ATOM 1643 N N . ASP A 1 213 ? 6.747 4.573 -9.741 1.00 75.44 213 ASP A N 1
ATOM 1644 C CA . ASP A 1 213 ? 6.481 4.918 -8.345 1.00 75.44 213 ASP A CA 1
ATOM 1645 C C . ASP A 1 213 ? 5.379 4.040 -7.757 1.00 75.44 213 ASP A C 1
ATOM 1647 O O . ASP A 1 213 ? 5.483 3.570 -6.625 1.00 75.44 213 ASP A O 1
ATOM 1651 N N . GLN A 1 214 ? 4.312 3.793 -8.518 1.00 79.31 214 GLN A N 1
ATOM 1652 C CA . GLN A 1 214 ? 3.223 2.920 -8.082 1.00 79.31 214 GLN A CA 1
ATOM 1653 C C . GLN A 1 214 ? 3.704 1.477 -7.917 1.00 79.31 214 GLN A C 1
ATOM 1655 O O . GLN A 1 214 ? 3.326 0.816 -6.949 1.00 79.31 214 GLN A O 1
ATOM 1660 N N . PHE A 1 215 ? 4.556 1.000 -8.826 1.00 83.75 215 PHE A N 1
ATOM 1661 C CA . PHE A 1 215 ? 5.189 -0.311 -8.718 1.00 83.75 215 PHE A CA 1
ATOM 1662 C C . PHE A 1 215 ? 6.108 -0.404 -7.492 1.00 83.75 215 PHE A C 1
ATOM 1664 O O . PHE A 1 215 ? 5.987 -1.346 -6.714 1.00 83.75 215 PHE A O 1
ATOM 1671 N N . GLN A 1 216 ? 6.977 0.581 -7.257 1.00 81.94 216 GLN A N 1
ATOM 1672 C CA . GLN A 1 216 ? 7.880 0.598 -6.100 1.00 81.94 216 GLN A CA 1
ATOM 1673 C C . GLN A 1 216 ? 7.118 0.631 -4.770 1.00 81.94 216 GLN A C 1
ATOM 1675 O O . GLN A 1 216 ? 7.470 -0.098 -3.836 1.00 81.94 216 GLN A O 1
ATOM 1680 N N . HIS A 1 217 ? 6.053 1.430 -4.677 1.00 79.38 217 HIS A N 1
ATOM 1681 C CA . HIS A 1 217 ? 5.206 1.469 -3.486 1.00 79.38 217 HIS A CA 1
ATOM 1682 C C . HIS A 1 217 ? 4.465 0.148 -3.254 1.00 79.38 217 HIS A C 1
ATOM 1684 O O . HIS A 1 217 ? 4.474 -0.352 -2.128 1.00 79.38 217 HIS A O 1
ATOM 1690 N N . GLY A 1 218 ? 3.873 -0.444 -4.296 1.00 85.12 218 GLY A N 1
ATOM 1691 C CA . GLY A 1 218 ? 3.192 -1.738 -4.187 1.00 85.12 218 GLY A CA 1
ATOM 1692 C C . GLY A 1 218 ? 4.143 -2.888 -3.854 1.00 85.12 218 GLY A C 1
ATOM 1693 O O . GLY A 1 218 ? 3.826 -3.735 -3.013 1.00 85.12 218 GLY A O 1
ATOM 1694 N N . LEU A 1 219 ? 5.355 -2.875 -4.419 1.00 89.62 219 LEU A N 1
ATOM 1695 C CA . LEU A 1 219 ? 6.420 -3.823 -4.092 1.00 89.62 219 LEU A CA 1
ATOM 1696 C C . LEU A 1 219 ? 6.834 -3.698 -2.623 1.00 89.62 219 LEU A C 1
ATOM 1698 O O . LEU A 1 219 ? 6.852 -4.695 -1.905 1.00 89.62 219 LEU A O 1
ATOM 1702 N N . THR A 1 220 ? 7.102 -2.480 -2.150 1.00 86.31 220 THR A N 1
ATOM 1703 C CA . THR A 1 220 ? 7.501 -2.228 -0.756 1.00 86.31 220 THR A CA 1
ATOM 1704 C C . THR A 1 220 ? 6.411 -2.669 0.222 1.00 86.31 220 THR A C 1
ATOM 1706 O O . THR A 1 220 ? 6.690 -3.364 1.206 1.00 86.31 220 THR A O 1
ATOM 1709 N N . ALA A 1 221 ? 5.154 -2.316 -0.065 1.00 85.56 221 ALA A N 1
ATOM 1710 C CA . ALA A 1 221 ? 4.009 -2.742 0.728 1.00 85.56 221 ALA A CA 1
ATOM 1711 C C . ALA A 1 221 ? 3.889 -4.272 0.754 1.00 85.56 221 ALA A C 1
ATOM 1713 O O . ALA A 1 221 ? 3.749 -4.851 1.831 1.00 85.56 221 ALA A O 1
ATOM 1714 N N . THR A 1 222 ? 4.030 -4.938 -0.395 1.00 92.38 222 THR A N 1
ATOM 1715 C CA . THR A 1 222 ? 3.978 -6.403 -0.466 1.00 92.38 222 THR A CA 1
ATOM 1716 C C . THR A 1 222 ? 5.091 -7.056 0.343 1.00 92.38 222 THR A C 1
ATOM 1718 O O . THR A 1 222 ? 4.810 -7.974 1.107 1.00 92.38 222 THR A O 1
ATOM 1721 N N . LEU A 1 223 ? 6.338 -6.590 0.222 1.00 91.44 223 LEU A N 1
ATOM 1722 C CA . LEU A 1 223 ? 7.468 -7.150 0.972 1.00 91.44 223 LEU A CA 1
ATOM 1723 C C . LEU A 1 223 ? 7.279 -6.986 2.484 1.00 91.44 223 LEU A C 1
ATOM 1725 O O . LEU A 1 223 ? 7.548 -7.920 3.236 1.00 91.44 223 LEU A O 1
ATOM 1729 N N . THR A 1 224 ? 6.739 -5.845 2.919 1.00 87.38 224 THR A N 1
ATOM 1730 C CA . THR A 1 224 ? 6.399 -5.611 4.332 1.00 87.38 224 THR A CA 1
ATOM 1731 C C . THR A 1 224 ? 5.381 -6.636 4.832 1.00 87.38 224 THR A C 1
ATOM 1733 O O . THR A 1 224 ? 5.552 -7.206 5.906 1.00 87.38 224 THR A O 1
ATOM 1736 N N . ILE A 1 225 ? 4.341 -6.914 4.041 1.00 89.25 225 ILE A N 1
ATOM 1737 C CA . ILE A 1 225 ? 3.303 -7.894 4.396 1.00 89.25 225 ILE A CA 1
ATOM 1738 C C . ILE A 1 225 ? 3.879 -9.314 4.387 1.00 89.25 225 ILE A C 1
ATOM 1740 O O . ILE A 1 225 ? 3.643 -10.087 5.313 1.00 89.25 225 ILE A O 1
ATOM 1744 N N . ALA A 1 226 ? 4.658 -9.654 3.361 1.00 91.94 226 ALA A N 1
ATOM 1745 C CA . ALA A 1 226 ? 5.274 -10.965 3.204 1.00 91.94 226 ALA A CA 1
ATOM 1746 C C . ALA A 1 226 ? 6.206 -11.296 4.374 1.00 91.94 226 ALA A C 1
ATOM 1748 O O . ALA A 1 226 ? 6.136 -12.399 4.910 1.00 91.94 226 ALA A O 1
ATOM 1749 N N . MET A 1 227 ? 7.004 -10.326 4.829 1.00 89.94 227 MET A N 1
ATOM 1750 C CA . MET A 1 227 ? 7.837 -10.479 6.020 1.00 89.94 227 MET A CA 1
ATOM 1751 C C . MET A 1 227 ? 7.011 -10.849 7.253 1.00 89.94 227 MET A C 1
ATOM 1753 O O . MET A 1 227 ? 7.376 -11.798 7.940 1.00 89.94 227 MET A O 1
ATOM 1757 N N . THR A 1 228 ? 5.897 -10.157 7.514 1.00 88.12 228 THR A N 1
ATOM 1758 C CA . THR A 1 228 ? 5.005 -10.475 8.643 1.00 88.12 228 THR A CA 1
ATOM 1759 C C . THR A 1 228 ? 4.412 -11.879 8.526 1.00 88.12 228 THR A C 1
ATOM 1761 O O . THR A 1 228 ? 4.351 -12.615 9.509 1.00 88.12 228 THR A O 1
ATOM 1764 N N . VAL A 1 229 ? 4.002 -12.285 7.321 1.00 90.06 229 VAL A N 1
ATOM 1765 C CA . VAL A 1 229 ? 3.440 -13.624 7.084 1.00 90.06 229 VAL A CA 1
ATOM 1766 C C . VAL A 1 229 ? 4.489 -14.716 7.313 1.00 90.06 229 VAL A C 1
ATOM 1768 O O . VAL A 1 229 ? 4.203 -15.715 7.972 1.00 90.06 229 VAL A O 1
ATOM 1771 N N . TRP A 1 230 ? 5.706 -14.543 6.794 1.00 91.88 230 TRP A N 1
ATOM 1772 C CA . TRP A 1 230 ? 6.774 -15.538 6.916 1.00 91.88 230 TRP A CA 1
ATOM 1773 C C . TRP A 1 230 ? 7.279 -15.672 8.354 1.00 91.88 230 TRP A C 1
ATOM 1775 O O . TRP A 1 230 ? 7.404 -16.793 8.852 1.00 91.88 230 TRP A O 1
ATOM 1785 N N . THR A 1 231 ? 7.487 -14.560 9.064 1.00 88.94 231 THR A N 1
ATOM 1786 C CA . THR A 1 231 ? 7.874 -14.608 10.485 1.00 88.94 231 THR A CA 1
ATOM 1787 C C . THR A 1 231 ? 6.758 -15.190 11.350 1.00 88.94 231 THR A C 1
ATOM 1789 O O . THR A 1 231 ? 7.027 -16.026 12.212 1.00 88.94 231 THR A O 1
ATOM 1792 N N . GLY A 1 232 ? 5.494 -14.863 11.060 1.00 85.12 232 GLY A N 1
ATOM 1793 C CA . GLY A 1 232 ? 4.326 -15.467 11.709 1.00 85.12 232 GLY A CA 1
ATOM 1794 C C . GLY A 1 232 ? 4.202 -16.982 11.494 1.00 85.12 232 GLY A C 1
ATOM 1795 O O . GLY A 1 232 ? 3.585 -17.674 12.302 1.00 85.12 232 GLY A O 1
ATOM 1796 N N . LYS A 1 233 ? 4.827 -17.529 10.443 1.00 86.00 233 LYS A N 1
ATOM 1797 C CA . LYS A 1 233 ? 4.935 -18.977 10.180 1.00 86.00 233 LYS A CA 1
ATOM 1798 C C . LYS A 1 233 ? 6.135 -19.641 10.864 1.00 86.00 233 LYS A C 1
ATOM 1800 O O . LYS A 1 233 ? 6.342 -20.839 10.682 1.00 86.00 233 LYS A O 1
ATOM 1805 N N . GLY A 1 234 ? 6.896 -18.896 11.663 1.00 87.50 234 GLY A N 1
ATOM 1806 C CA . GLY A 1 234 ? 8.052 -19.402 12.399 1.00 87.50 234 GLY A CA 1
ATOM 1807 C C . GLY A 1 234 ? 9.370 -19.322 11.632 1.00 87.50 234 GLY A C 1
ATOM 1808 O O . GLY A 1 234 ? 10.362 -19.890 12.089 1.00 87.50 234 GLY A O 1
ATOM 1809 N N . GLU A 1 235 ? 9.420 -18.629 10.488 1.00 91.25 235 GLU A N 1
ATOM 1810 C CA . GLU A 1 235 ? 10.703 -18.315 9.857 1.00 91.25 235 GLU A CA 1
ATOM 1811 C C . GLU A 1 235 ? 11.477 -17.297 10.696 1.00 91.25 235 GLU A C 1
ATOM 1813 O O . GLU A 1 235 ? 10.918 -16.333 11.224 1.00 91.25 235 GLU A O 1
ATOM 1818 N N . SER A 1 236 ? 12.791 -17.491 10.799 1.00 92.94 236 SER A N 1
ATOM 1819 C CA . SER A 1 236 ? 13.651 -16.501 11.436 1.00 92.94 236 SER A CA 1
ATOM 1820 C C . SER A 1 236 ? 13.761 -15.247 10.567 1.00 92.94 236 SER A C 1
ATOM 1822 O O . SER A 1 236 ? 13.701 -15.305 9.337 1.00 92.94 236 SER A O 1
ATOM 1824 N N . GLU A 1 237 ? 13.978 -14.098 11.206 1.00 88.50 237 GLU A N 1
ATOM 1825 C CA . GLU A 1 237 ? 14.108 -12.814 10.510 1.00 88.50 237 GLU A CA 1
ATOM 1826 C C . GLU A 1 237 ? 15.169 -12.827 9.383 1.00 88.50 237 GLU A C 1
ATOM 1828 O O . GLU A 1 237 ? 14.871 -12.318 8.301 1.00 88.50 237 GLU A O 1
ATOM 1833 N N . PRO A 1 238 ? 16.364 -13.443 9.540 1.00 92.25 238 PRO A N 1
ATOM 1834 C CA . PRO A 1 238 ? 17.331 -13.536 8.443 1.00 92.25 238 PRO A CA 1
ATOM 1835 C C . PRO A 1 238 ? 16.821 -14.331 7.233 1.00 92.25 238 PRO A C 1
ATOM 1837 O O . PRO A 1 238 ? 17.109 -13.963 6.096 1.00 92.25 238 PRO A O 1
ATOM 1840 N N . VAL A 1 239 ? 16.049 -15.400 7.460 1.00 93.12 239 VAL A N 1
ATOM 1841 C CA . VAL A 1 239 ? 15.473 -16.219 6.379 1.00 93.12 239 VAL A CA 1
ATOM 1842 C C . VAL A 1 239 ? 14.391 -15.433 5.641 1.00 93.12 239 VAL A C 1
ATOM 1844 O O . VAL A 1 239 ? 14.414 -15.370 4.411 1.00 93.12 239 VAL A O 1
ATOM 1847 N N . ALA A 1 240 ? 13.506 -14.756 6.377 1.00 88.50 240 ALA A N 1
ATOM 1848 C CA . ALA A 1 240 ? 12.473 -13.904 5.792 1.00 88.50 240 ALA A CA 1
ATOM 1849 C C . ALA A 1 240 ? 13.078 -12.746 4.972 1.00 88.50 240 ALA A C 1
ATOM 1851 O O . ALA A 1 240 ? 12.604 -12.459 3.871 1.00 88.50 240 ALA A O 1
ATOM 1852 N N . LYS A 1 241 ? 14.166 -12.126 5.454 1.00 88.56 241 LYS A N 1
ATOM 1853 C CA . LYS A 1 241 ? 14.910 -11.093 4.709 1.00 88.56 241 LYS A CA 1
ATOM 1854 C C . LYS A 1 241 ? 15.518 -11.635 3.418 1.00 88.56 241 LYS A C 1
ATOM 1856 O O . LYS A 1 241 ? 15.302 -11.049 2.364 1.00 88.56 241 LYS A O 1
ATOM 1861 N N . ALA A 1 242 ? 16.173 -12.795 3.463 1.00 90.75 242 ALA A N 1
ATOM 1862 C CA . ALA A 1 242 ? 16.728 -13.416 2.259 1.00 90.75 242 ALA A CA 1
ATOM 1863 C C . ALA A 1 242 ? 15.641 -13.723 1.208 1.00 90.75 242 ALA A C 1
ATOM 1865 O O . ALA A 1 242 ? 15.850 -13.527 0.011 1.00 90.75 242 ALA A O 1
ATOM 1866 N N . ARG A 1 243 ? 14.445 -14.156 1.635 1.00 94.75 243 ARG A N 1
ATOM 1867 C CA . ARG A 1 243 ? 13.288 -14.321 0.737 1.00 94.75 243 ARG A CA 1
ATOM 1868 C C . ARG A 1 243 ? 12.808 -12.985 0.160 1.00 94.75 243 ARG A C 1
ATOM 1870 O O . ARG A 1 243 ? 12.460 -12.930 -1.023 1.00 94.75 243 ARG A O 1
ATOM 1877 N N . ALA A 1 244 ? 12.778 -11.924 0.964 1.00 89.50 244 ALA A N 1
ATOM 1878 C CA . ALA A 1 244 ? 12.396 -10.590 0.506 1.00 89.50 244 ALA A CA 1
ATOM 1879 C C . ALA A 1 244 ? 13.363 -10.072 -0.572 1.00 89.50 244 ALA A C 1
ATOM 1881 O O . ALA A 1 244 ? 12.904 -9.609 -1.615 1.00 89.50 244 ALA A O 1
ATOM 1882 N N . ASP A 1 245 ? 14.672 -10.262 -0.387 1.00 88.19 245 ASP A N 1
ATOM 1883 C CA . ASP A 1 245 ? 15.701 -9.867 -1.359 1.00 88.19 245 ASP A CA 1
ATOM 1884 C C . ASP A 1 245 ? 15.530 -10.591 -2.703 1.00 88.19 245 ASP A C 1
ATOM 1886 O O . ASP A 1 245 ? 15.536 -9.960 -3.761 1.00 88.19 245 ASP A O 1
ATOM 1890 N N . VAL A 1 246 ? 15.290 -11.909 -2.674 1.00 95.69 246 VAL A N 1
ATOM 1891 C CA . VAL A 1 246 ? 15.018 -12.702 -3.889 1.00 95.69 246 VAL A CA 1
ATOM 1892 C C . VAL A 1 246 ? 13.741 -12.232 -4.591 1.00 95.69 246 VAL A C 1
ATOM 1894 O O . VAL A 1 246 ? 13.688 -12.177 -5.820 1.00 95.69 246 VAL A O 1
ATOM 1897 N N . THR A 1 247 ? 12.703 -11.894 -3.824 1.00 94.69 247 THR A N 1
ATOM 1898 C CA . THR A 1 247 ? 11.438 -11.377 -4.366 1.00 94.69 247 THR A CA 1
ATOM 1899 C C . THR A 1 247 ? 11.652 -10.027 -5.048 1.00 94.69 247 THR A C 1
ATOM 1901 O O . THR A 1 247 ? 11.177 -9.820 -6.165 1.00 94.69 247 THR A O 1
ATOM 1904 N N . MET A 1 248 ? 12.391 -9.125 -4.397 1.00 90.81 248 MET A N 1
ATOM 1905 C CA . MET A 1 248 ? 12.704 -7.790 -4.900 1.00 90.81 248 MET A CA 1
ATOM 1906 C C . MET A 1 248 ? 13.524 -7.847 -6.194 1.00 90.81 248 MET A C 1
ATOM 1908 O O . MET A 1 248 ? 13.144 -7.209 -7.176 1.00 90.81 248 MET A O 1
ATOM 1912 N N . ASP A 1 249 ? 14.603 -8.636 -6.228 1.00 90.50 249 ASP A N 1
ATOM 1913 C CA . ASP A 1 249 ? 15.439 -8.797 -7.427 1.00 90.50 249 ASP A CA 1
ATOM 1914 C C . ASP A 1 249 ? 14.620 -9.342 -8.609 1.00 90.50 249 ASP A C 1
ATOM 1916 O O . ASP A 1 249 ? 14.636 -8.765 -9.701 1.00 90.50 249 ASP A O 1
ATOM 1920 N N . ALA A 1 250 ? 13.820 -10.390 -8.379 1.00 94.25 250 ALA A N 1
ATOM 1921 C CA . ALA A 1 250 ? 12.956 -10.958 -9.410 1.00 94.25 250 ALA A CA 1
ATOM 1922 C C . ALA A 1 250 ? 11.923 -9.942 -9.932 1.00 94.25 250 ALA A C 1
ATOM 1924 O O . ALA A 1 250 ? 11.727 -9.842 -11.147 1.00 94.25 250 ALA A O 1
ATOM 1925 N N . ALA A 1 251 ? 11.299 -9.169 -9.037 1.00 92.94 251 ALA A N 1
ATOM 1926 C CA . ALA A 1 251 ? 10.316 -8.150 -9.395 1.00 92.94 251 ALA A CA 1
ATOM 1927 C C . ALA A 1 251 ? 10.929 -7.039 -10.256 1.00 92.94 251 ALA A C 1
ATOM 1929 O O . ALA A 1 251 ? 10.398 -6.726 -11.320 1.00 92.94 251 ALA A O 1
ATOM 1930 N N . ILE A 1 252 ? 12.069 -6.475 -9.840 1.00 88.62 252 ILE A N 1
ATOM 1931 C CA . ILE A 1 252 ? 12.732 -5.368 -10.549 1.00 88.62 252 ILE A CA 1
ATOM 1932 C C . ILE A 1 252 ? 13.192 -5.812 -11.939 1.00 88.62 252 ILE A C 1
ATOM 1934 O O . ILE A 1 252 ? 12.900 -5.143 -12.934 1.00 88.62 252 ILE A O 1
ATOM 1938 N N . ARG A 1 253 ? 13.864 -6.969 -12.037 1.00 89.00 253 ARG A N 1
ATOM 1939 C CA . ARG A 1 253 ? 14.313 -7.509 -13.331 1.00 89.00 253 ARG A CA 1
ATOM 1940 C C . ARG A 1 253 ? 13.144 -7.761 -14.274 1.00 89.00 253 ARG A C 1
ATOM 1942 O O . ARG A 1 253 ? 13.279 -7.560 -15.481 1.00 89.00 253 ARG A O 1
ATOM 1949 N N . HIS A 1 254 ? 12.018 -8.245 -13.749 1.00 93.50 254 HIS A N 1
ATOM 1950 C CA . HIS A 1 254 ? 10.845 -8.508 -14.569 1.00 93.50 254 HIS A CA 1
ATOM 1951 C C . HIS A 1 254 ? 10.162 -7.212 -15.015 1.00 93.50 254 HIS A C 1
ATOM 1953 O O . HIS A 1 254 ? 9.901 -7.052 -16.206 1.00 93.50 254 HIS A O 1
ATOM 1959 N N . TRP A 1 255 ? 9.983 -6.256 -14.103 1.00 88.81 255 TRP A N 1
ATOM 1960 C CA . TRP A 1 255 ? 9.417 -4.938 -14.387 1.00 88.81 255 TRP A CA 1
ATOM 1961 C C . TRP A 1 255 ? 10.181 -4.189 -15.483 1.00 88.81 255 TRP A C 1
ATOM 1963 O O . TRP A 1 255 ? 9.583 -3.687 -16.434 1.00 88.81 255 TRP A O 1
ATOM 1973 N N . PHE A 1 256 ? 11.515 -4.166 -15.418 1.00 85.56 256 PHE A N 1
ATOM 1974 C CA . PHE A 1 256 ? 12.337 -3.544 -16.463 1.00 85.56 256 PHE A CA 1
ATOM 1975 C C . PHE A 1 256 ? 12.163 -4.222 -17.819 1.00 85.56 256 PHE A C 1
ATOM 1977 O O . PHE A 1 256 ? 12.053 -3.541 -18.838 1.00 85.56 256 PHE A O 1
ATOM 1984 N N . ARG A 1 257 ? 12.039 -5.552 -17.837 1.00 88.56 257 ARG A N 1
ATOM 1985 C CA . ARG A 1 257 ? 11.765 -6.299 -19.068 1.00 88.56 257 ARG A CA 1
ATOM 1986 C C . ARG A 1 257 ? 10.404 -5.931 -19.668 1.00 88.56 257 ARG A C 1
ATOM 1988 O O . ARG A 1 257 ? 10.320 -5.739 -20.876 1.00 88.56 257 ARG A O 1
ATOM 1995 N N . LEU A 1 258 ? 9.366 -5.806 -18.837 1.00 83.31 258 LEU A N 1
ATOM 1996 C CA . LEU A 1 258 ? 8.009 -5.426 -19.258 1.00 83.31 258 LEU A CA 1
ATOM 1997 C C . LEU A 1 258 ? 7.931 -3.976 -19.759 1.00 83.31 258 LEU A C 1
ATOM 1999 O O . LEU A 1 258 ? 7.174 -3.680 -20.681 1.00 83.31 258 LEU A O 1
ATOM 2003 N N . THR A 1 259 ? 8.740 -3.082 -19.191 1.00 80.44 259 THR A N 1
ATOM 2004 C CA . THR A 1 259 ? 8.762 -1.647 -19.528 1.00 80.44 259 THR A CA 1
ATOM 2005 C C . THR A 1 259 ? 9.793 -1.278 -20.602 1.00 80.44 259 THR A C 1
ATOM 2007 O O . THR A 1 259 ? 9.955 -0.100 -20.922 1.00 80.44 259 THR A O 1
ATOM 2010 N N . GLY A 1 260 ? 10.484 -2.263 -21.191 1.00 71.81 260 GLY A N 1
ATOM 2011 C CA . GLY A 1 260 ? 11.443 -2.049 -22.282 1.00 71.81 260 GLY A CA 1
ATOM 2012 C C . GLY A 1 260 ? 12.776 -1.428 -21.848 1.00 71.81 260 GLY A C 1
ATOM 2013 O O . GLY A 1 260 ? 13.480 -0.844 -22.672 1.00 71.81 260 GLY A O 1
ATOM 2014 N N . ARG A 1 261 ? 13.136 -1.536 -20.566 1.00 62.31 261 ARG A N 1
ATOM 2015 C CA . ARG A 1 261 ? 14.403 -1.043 -20.010 1.00 62.31 261 ARG A CA 1
ATOM 2016 C C . ARG A 1 261 ? 15.433 -2.171 -19.975 1.00 62.31 261 ARG A C 1
ATOM 2018 O O . ARG A 1 261 ? 15.129 -3.292 -19.574 1.00 62.31 261 ARG A O 1
ATOM 2025 N N . ALA A 1 262 ? 16.659 -1.879 -20.404 1.00 46.25 262 ALA A N 1
ATOM 2026 C CA . ALA A 1 262 ? 17.739 -2.861 -20.389 1.00 46.25 262 ALA A CA 1
ATOM 2027 C C . ALA A 1 262 ? 18.146 -3.191 -18.944 1.00 46.25 262 ALA A C 1
ATOM 2029 O O . ALA A 1 262 ? 18.420 -2.292 -18.151 1.00 46.25 262 ALA A O 1
ATOM 2030 N N . VAL A 1 263 ? 18.198 -4.484 -18.621 1.00 49.06 263 VAL A N 1
ATOM 2031 C CA . VAL A 1 263 ? 18.776 -4.992 -17.372 1.00 49.06 263 VAL A CA 1
ATOM 2032 C C . VAL A 1 263 ? 20.238 -5.322 -17.674 1.00 49.06 263 VAL A C 1
ATOM 2034 O O . VAL A 1 263 ? 20.497 -6.256 -18.434 1.00 49.06 263 VAL A O 1
ATOM 2037 N N . GLY A 1 264 ? 21.158 -4.496 -17.170 1.00 41.09 264 GLY A N 1
ATOM 2038 C CA . GLY A 1 264 ? 22.605 -4.743 -17.211 1.00 41.09 264 GLY A CA 1
ATOM 2039 C C . GLY A 1 264 ? 23.068 -5.663 -16.092 1.00 41.09 264 GLY A C 1
ATOM 2040 O O . GLY A 1 264 ? 22.358 -5.732 -15.063 1.00 41.09 264 GLY A O 1
#

pLDDT: mean 84.79, std 10.93, range [39.72, 96.75]